Protein AF-T0DIR3-F1 (afdb_monomer)

Mean predicted aligned error: 19.29 Å

Structure (mmCIF, N/CA/C/O backbone):
data_AF-T0DIR3-F1
#
_entry.id   AF-T0DIR3-F1
#
loop_
_atom_site.group_PDB
_atom_site.id
_atom_site.type_symbol
_atom_site.label_atom_id
_atom_site.label_alt_id
_atom_site.label_comp_id
_atom_site.label_asym_id
_atom_site.label_entity_id
_atom_site.label_seq_id
_atom_site.pdbx_PDB_ins_code
_atom_site.Cartn_x
_atom_site.Cartn_y
_atom_site.Cartn_z
_atom_site.occupancy
_atom_site.B_iso_or_equiv
_atom_site.auth_seq_id
_atom_site.auth_comp_id
_atom_site.auth_asym_id
_atom_site.auth_atom_id
_atom_site.pdbx_PDB_model_num
ATOM 1 N N . MET A 1 1 ? 29.956 -44.550 13.370 1.00 38.34 1 MET A N 1
ATOM 2 C CA . MET A 1 1 ? 29.919 -43.526 12.299 1.00 38.34 1 MET A CA 1
ATOM 3 C C . MET A 1 1 ? 28.498 -42.965 12.277 1.00 38.34 1 MET A C 1
ATOM 5 O O . MET A 1 1 ? 27.594 -43.710 11.959 1.00 38.34 1 MET A O 1
ATOM 9 N N . LYS A 1 2 ? 28.187 -41.898 13.025 1.00 42.03 2 LYS A N 1
ATOM 10 C CA . LYS A 1 2 ? 28.282 -40.467 12.668 1.00 42.03 2 LYS A CA 1
ATOM 11 C C . LYS A 1 2 ? 27.507 -40.092 11.387 1.00 42.03 2 LYS A C 1
ATOM 13 O O . LYS A 1 2 ? 28.054 -40.258 10.307 1.00 42.03 2 LYS A O 1
ATOM 18 N N . LYS A 1 3 ? 26.381 -39.384 11.616 1.00 43.25 3 LYS A N 1
ATOM 19 C CA . LYS A 1 3 ? 25.743 -38.352 10.762 1.00 43.25 3 LYS A CA 1
ATOM 20 C C . LYS A 1 3 ? 24.911 -38.957 9.607 1.00 43.25 3 LYS A C 1
ATOM 22 O O . LYS A 1 3 ? 25.379 -39.862 8.949 1.00 43.25 3 LYS A O 1
ATOM 27 N N . ILE A 1 4 ? 23.680 -38.543 9.300 1.00 54.72 4 ILE A N 1
ATOM 28 C CA . ILE A 1 4 ? 23.123 -37.186 9.229 1.00 54.72 4 ILE A CA 1
ATOM 29 C C . ILE A 1 4 ? 21.603 -37.261 9.504 1.00 54.72 4 ILE A C 1
ATOM 31 O O . ILE A 1 4 ? 20.854 -37.836 8.723 1.00 54.72 4 ILE A O 1
ATOM 35 N N . LEU A 1 5 ? 21.163 -36.656 10.610 1.00 52.94 5 LEU A N 1
ATOM 36 C CA . LEU A 1 5 ? 19.792 -36.193 10.843 1.00 52.94 5 LEU A CA 1
ATOM 37 C C . LEU A 1 5 ? 19.774 -34.705 10.484 1.00 52.94 5 LEU A C 1
ATOM 39 O O . LEU A 1 5 ? 20.173 -33.907 11.326 1.00 52.94 5 LEU A O 1
ATOM 43 N N . VAL A 1 6 ? 19.384 -34.313 9.269 1.00 55.75 6 VAL A N 1
ATOM 44 C CA . VAL A 1 6 ? 19.086 -32.907 8.932 1.00 55.75 6 VAL A CA 1
ATOM 45 C C . VAL A 1 6 ? 18.126 -32.869 7.736 1.00 55.75 6 VAL A C 1
ATOM 47 O O . VAL A 1 6 ? 18.341 -33.595 6.773 1.00 55.75 6 VAL A O 1
ATOM 50 N N . ALA A 1 7 ? 17.163 -31.943 7.798 1.00 48.06 7 ALA A N 1
ATOM 51 C CA . ALA A 1 7 ? 16.159 -31.552 6.796 1.00 48.06 7 ALA A CA 1
ATOM 52 C C . ALA A 1 7 ? 14.835 -32.339 6.902 1.00 48.06 7 ALA A C 1
ATOM 54 O O . ALA A 1 7 ? 14.818 -33.551 6.786 1.00 48.06 7 ALA A O 1
ATOM 55 N N . ALA A 1 8 ? 13.670 -31.742 7.140 1.00 47.38 8 ALA A N 1
ATOM 56 C CA . ALA A 1 8 ? 13.260 -30.364 6.928 1.00 47.38 8 ALA A CA 1
ATOM 57 C C . ALA A 1 8 ? 12.248 -29.948 8.007 1.00 47.38 8 ALA A C 1
ATOM 59 O O . ALA A 1 8 ? 11.069 -30.287 7.947 1.00 47.38 8 ALA A O 1
ATOM 60 N N . ALA A 1 9 ? 12.708 -29.158 8.977 1.00 47.56 9 ALA A N 1
ATOM 61 C CA . ALA A 1 9 ? 11.826 -28.277 9.727 1.00 47.56 9 ALA A CA 1
ATOM 62 C C . ALA A 1 9 ? 11.466 -27.112 8.795 1.00 47.56 9 ALA A C 1
ATOM 64 O O . ALA A 1 9 ? 12.118 -26.069 8.793 1.00 47.56 9 ALA A O 1
ATOM 65 N N . LEU A 1 10 ? 10.460 -27.327 7.944 1.00 46.78 10 LEU A N 1
ATOM 66 C CA . LEU A 1 10 ? 9.720 -26.250 7.295 1.00 46.78 10 LEU A CA 1
ATOM 67 C C . LEU A 1 10 ? 8.998 -25.487 8.405 1.00 46.78 10 LEU A C 1
ATOM 69 O O . LEU A 1 10 ? 7.840 -25.745 8.725 1.00 46.78 10 LEU A O 1
ATOM 73 N N . ILE A 1 11 ? 9.725 -24.563 9.029 1.00 47.16 11 ILE A N 1
ATOM 74 C CA . ILE A 1 11 ? 9.141 -23.474 9.793 1.00 47.16 11 ILE A CA 1
ATOM 75 C C . ILE A 1 11 ? 8.366 -22.666 8.761 1.00 47.16 11 ILE A C 1
ATOM 77 O O . ILE A 1 11 ? 8.914 -21.822 8.053 1.00 47.16 11 ILE A O 1
ATOM 81 N N . VAL A 1 12 ? 7.086 -23.005 8.629 1.00 46.34 12 VAL A N 1
ATOM 82 C CA . VAL A 1 12 ? 6.071 -22.149 8.041 1.00 46.34 12 VAL A CA 1
ATOM 83 C C . VAL A 1 12 ? 6.120 -20.874 8.869 1.00 46.34 12 VAL A C 1
ATOM 85 O O . VAL A 1 12 ? 5.557 -20.795 9.958 1.00 46.34 12 VAL A O 1
ATOM 88 N N . THR A 1 13 ? 6.859 -19.883 8.380 1.00 45.12 13 THR A N 1
ATOM 89 C CA . THR A 1 13 ? 6.685 -18.492 8.768 1.00 45.12 13 THR A CA 1
ATOM 90 C C . THR A 1 13 ? 5.304 -18.103 8.269 1.00 45.12 13 THR A C 1
ATOM 92 O O . THR A 1 13 ? 5.136 -17.539 7.190 1.00 45.12 13 THR A O 1
ATOM 95 N N . SER A 1 14 ? 4.282 -18.487 9.036 1.00 41.34 14 SER A N 1
ATOM 96 C CA . SER A 1 14 ? 2.952 -17.929 8.908 1.00 41.34 14 SER A CA 1
ATOM 97 C C . SER A 1 14 ? 3.143 -16.424 8.969 1.00 41.34 14 SER A C 1
ATOM 99 O O . SER A 1 14 ? 3.557 -15.865 9.987 1.00 41.34 14 SER A O 1
ATOM 101 N N . ALA A 1 15 ? 2.943 -15.773 7.824 1.00 40.16 15 ALA A N 1
ATOM 102 C CA . ALA A 1 15 ? 2.814 -14.338 7.767 1.00 40.16 15 ALA A CA 1
ATOM 103 C C . ALA A 1 15 ? 1.740 -14.001 8.796 1.00 40.16 15 ALA A C 1
ATOM 105 O O . ALA A 1 15 ? 0.571 -14.340 8.609 1.00 40.16 15 ALA A O 1
ATOM 106 N N . MET A 1 16 ? 2.160 -13.437 9.926 1.00 40.81 16 MET A N 1
ATOM 107 C CA . MET A 1 16 ? 1.251 -12.892 10.910 1.00 40.81 16 MET A CA 1
ATOM 108 C C . MET A 1 16 ? 0.539 -11.755 10.193 1.00 40.81 16 MET A C 1
ATOM 110 O O . MET A 1 16 ? 1.028 -10.628 10.149 1.00 40.81 16 MET A O 1
ATOM 114 N N . ALA A 1 17 ? -0.586 -12.064 9.550 1.00 47.22 17 ALA A N 1
ATOM 115 C CA . ALA A 1 17 ? -1.579 -11.063 9.266 1.00 47.22 17 ALA A CA 1
ATOM 116 C C . ALA A 1 17 ? -1.943 -10.515 10.638 1.00 47.22 17 ALA A C 1
ATOM 118 O O . ALA A 1 17 ? -2.589 -11.198 11.433 1.00 47.22 17 ALA A O 1
ATOM 119 N N . MET A 1 18 ? -1.383 -9.354 10.966 1.00 52.22 18 MET A N 1
ATOM 120 C CA . MET A 1 18 ? -1.642 -8.693 12.228 1.00 52.22 18 MET A CA 1
ATOM 121 C C . MET A 1 18 ? -3.095 -8.251 12.173 1.00 52.22 18 MET A C 1
ATOM 123 O O . MET A 1 18 ? -3.405 -7.180 11.661 1.00 52.22 18 MET A O 1
ATOM 127 N N . ALA A 1 19 ? -3.989 -9.147 12.588 1.00 58.59 19 ALA A N 1
ATOM 128 C CA . ALA A 1 19 ? -5.393 -8.845 12.724 1.00 58.59 19 ALA A CA 1
ATOM 129 C C . ALA A 1 19 ? -5.496 -7.730 13.765 1.00 58.59 19 ALA A C 1
ATOM 131 O O . ALA A 1 19 ? -5.036 -7.863 14.904 1.00 58.59 19 ALA A O 1
ATOM 132 N N . GLU A 1 20 ? -6.039 -6.597 13.345 1.00 67.38 20 GLU A N 1
ATOM 133 C CA . GLU A 1 20 ? -6.265 -5.470 14.225 1.00 67.38 20 GLU A CA 1
ATOM 134 C C . GLU A 1 20 ? -7.344 -5.892 15.230 1.00 67.38 20 GLU A C 1
ATOM 136 O O . GLU A 1 20 ? -8.434 -6.333 14.860 1.00 67.38 20 GLU A O 1
ATOM 141 N N . THR A 1 21 ? -7.014 -5.824 16.520 1.00 79.38 21 THR A N 1
ATOM 142 C CA . THR A 1 21 ? -7.921 -6.223 17.601 1.00 79.38 21 THR A CA 1
ATOM 143 C C . THR A 1 21 ? -8.585 -4.986 18.183 1.00 79.38 21 THR A C 1
ATOM 145 O O . THR A 1 21 ? -7.915 -4.001 18.497 1.00 79.38 21 THR A O 1
ATOM 148 N N . CYS A 1 22 ? -9.904 -5.041 18.338 1.00 85.50 22 CYS A N 1
ATOM 149 C CA . CYS A 1 22 ? -10.684 -3.992 18.974 1.00 85.50 22 CYS A CA 1
ATOM 150 C C . CYS A 1 22 ? -11.328 -4.513 20.261 1.00 85.50 22 CYS A C 1
ATOM 152 O O . CYS A 1 22 ? -11.916 -5.594 20.280 1.00 85.50 22 CYS A O 1
ATOM 154 N N . HIS A 1 23 ? -11.222 -3.715 21.319 1.00 89.25 23 HIS A N 1
ATOM 155 C CA . HIS A 1 23 ? -11.815 -3.932 22.634 1.00 89.25 23 HIS A CA 1
ATOM 156 C C . HIS A 1 23 ? -12.930 -2.917 22.887 1.00 89.25 23 HIS A C 1
ATOM 158 O O . HIS A 1 23 ? -12.770 -1.721 22.605 1.00 89.25 23 HIS A O 1
ATOM 164 N N . VAL A 1 24 ? -14.040 -3.418 23.420 1.00 92.44 24 VAL A N 1
ATOM 165 C CA . VAL A 1 24 ? -15.238 -2.665 23.789 1.00 92.44 24 VAL A CA 1
ATOM 166 C C . VAL A 1 24 ? -15.618 -3.047 25.211 1.00 92.44 24 VAL A C 1
ATOM 168 O O . VAL A 1 24 ? -15.816 -4.223 25.503 1.00 92.44 24 VAL A O 1
ATOM 171 N N . ASP A 1 25 ? -15.756 -2.055 26.079 1.00 94.44 25 ASP A N 1
ATOM 172 C CA . ASP A 1 25 ? -16.199 -2.235 27.455 1.00 94.44 25 ASP A CA 1
ATOM 173 C C . ASP A 1 25 ? -17.685 -1.885 27.559 1.00 94.44 25 ASP A C 1
ATOM 175 O O . ASP A 1 25 ? -18.130 -0.844 27.063 1.00 94.44 25 ASP A O 1
ATOM 179 N N . MET A 1 26 ? -18.450 -2.733 28.241 1.00 95.69 26 MET A N 1
ATOM 180 C CA . MET A 1 26 ? -19.807 -2.416 28.670 1.00 95.69 26 MET A CA 1
ATOM 181 C C . MET A 1 26 ? -19.728 -1.645 29.985 1.00 95.69 26 MET A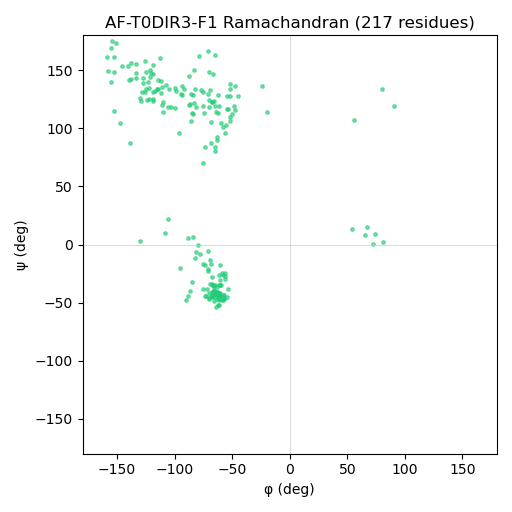 C 1
ATOM 183 O O . MET A 1 26 ? -19.332 -2.195 31.007 1.00 95.69 26 MET A O 1
ATOM 187 N N . VAL A 1 27 ? -20.090 -0.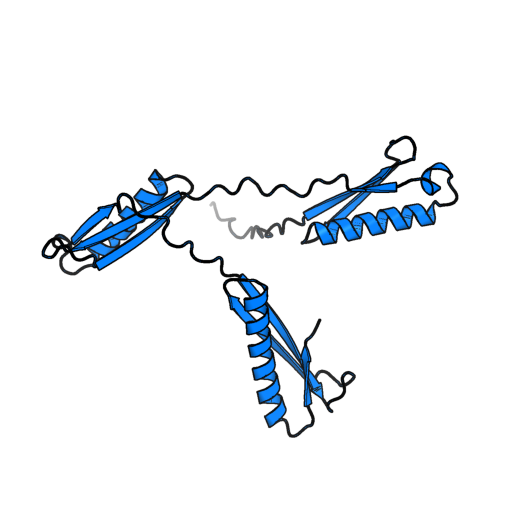368 29.971 1.00 95.00 27 VAL A N 1
ATOM 188 C CA . VAL A 1 27 ? -19.889 0.555 31.090 1.00 95.00 27 VAL A CA 1
ATOM 189 C C . VAL A 1 27 ? -21.229 0.902 31.723 1.00 95.00 27 VAL A C 1
ATOM 191 O O . VAL A 1 27 ? -22.134 1.398 31.060 1.00 95.00 27 VAL A O 1
ATOM 194 N N . ALA A 1 28 ? -21.368 0.648 33.020 1.00 93.25 28 ALA A N 1
ATOM 195 C CA . ALA A 1 28 ? -22.537 1.040 33.796 1.00 93.25 28 ALA A CA 1
ATOM 196 C C . ALA A 1 28 ? -22.662 2.571 33.888 1.00 93.25 28 ALA A C 1
ATOM 198 O O . ALA A 1 28 ? -21.690 3.311 33.746 1.00 93.25 28 ALA A O 1
ATOM 199 N N . ARG A 1 29 ? -23.848 3.071 34.256 1.00 89.75 29 ARG A N 1
ATOM 200 C CA . ARG A 1 29 ? -24.103 4.516 34.433 1.00 89.75 29 ARG A CA 1
ATOM 201 C C . ARG A 1 29 ? -23.160 5.212 35.431 1.00 89.75 29 ARG A C 1
ATOM 203 O O . ARG A 1 29 ? -22.959 6.416 35.341 1.00 89.75 29 ARG A O 1
ATOM 210 N N . ASN A 1 30 ? -22.589 4.471 36.382 1.00 90.19 30 ASN A N 1
ATOM 211 C CA . ASN A 1 30 ? -21.604 4.978 37.345 1.00 90.19 30 ASN A CA 1
ATOM 212 C C . ASN A 1 30 ? -20.158 4.994 36.801 1.00 90.19 30 ASN A C 1
ATOM 214 O O . ASN A 1 30 ? -19.229 5.237 37.567 1.00 90.19 30 ASN A O 1
ATOM 218 N N . GLY A 1 31 ? -19.957 4.688 35.517 1.00 86.81 31 GLY A N 1
ATOM 219 C CA . GLY A 1 31 ? -18.648 4.651 34.869 1.00 86.81 31 GLY A CA 1
ATOM 220 C C . GLY A 1 31 ? -17.846 3.369 35.111 1.00 86.81 31 GLY A C 1
ATOM 221 O O . GLY A 1 31 ? -16.719 3.272 34.633 1.00 86.81 31 GLY A O 1
ATOM 222 N N . ARG A 1 32 ? -18.382 2.374 35.834 1.00 90.62 32 ARG A N 1
ATOM 223 C CA . ARG A 1 32 ? -17.683 1.098 36.060 1.00 90.62 32 ARG A CA 1
ATOM 224 C C . ARG A 1 32 ? -17.866 0.152 34.874 1.00 90.62 32 ARG A C 1
ATOM 226 O O . ARG A 1 32 ? -18.984 -0.035 34.403 1.00 90.62 32 ARG A O 1
ATOM 233 N N . SER A 1 33 ? -16.772 -0.468 34.433 1.00 91.88 33 SER A N 1
ATOM 234 C CA . SER A 1 33 ? -16.796 -1.534 33.424 1.00 91.88 33 SER A CA 1
ATOM 235 C C . SER A 1 33 ? -17.429 -2.794 34.029 1.00 91.88 33 SER A C 1
ATOM 237 O O . SER A 1 33 ? -17.016 -3.240 35.099 1.00 91.88 33 SER A O 1
ATOM 239 N N . ILE A 1 34 ? -18.473 -3.304 33.379 1.00 92.81 34 ILE A N 1
ATOM 240 C CA . ILE A 1 34 ? -19.225 -4.508 33.751 1.00 92.81 34 ILE A CA 1
ATOM 241 C C . ILE A 1 34 ? -18.598 -5.729 33.076 1.00 92.81 34 ILE A C 1
ATOM 243 O O . ILE A 1 34 ? -18.384 -6.749 33.723 1.00 92.81 34 ILE A O 1
ATOM 247 N N . ASP A 1 35 ? -18.330 -5.620 31.773 1.00 91.69 35 ASP A N 1
ATOM 248 C CA . ASP A 1 35 ? -17.845 -6.717 30.938 1.00 91.69 35 ASP A CA 1
ATOM 249 C C . ASP A 1 35 ? -17.020 -6.175 29.762 1.00 91.69 35 ASP A C 1
ATOM 251 O O . ASP A 1 35 ? -17.125 -4.994 29.406 1.00 91.69 35 ASP A O 1
ATOM 255 N N . LYS A 1 36 ? -16.202 -7.036 29.153 1.00 91.75 36 LYS A N 1
ATOM 256 C CA . LYS A 1 36 ? -15.308 -6.678 28.047 1.00 91.75 36 LYS A CA 1
ATOM 257 C C . LYS A 1 36 ? -15.482 -7.614 26.865 1.00 91.75 36 LYS A C 1
ATOM 259 O O . LYS A 1 36 ? -15.386 -8.830 26.982 1.00 91.75 36 LYS A O 1
ATOM 264 N N . PHE A 1 37 ? -15.632 -7.014 25.695 1.00 89.00 37 PHE A N 1
ATOM 265 C CA . PHE A 1 37 ? -15.792 -7.694 24.420 1.00 89.00 37 PHE A CA 1
ATOM 266 C C . PHE A 1 37 ? -14.592 -7.402 23.539 1.00 89.00 37 PHE A C 1
ATOM 268 O O . PHE A 1 37 ? -14.077 -6.282 23.515 1.00 89.00 37 PHE A O 1
ATOM 275 N N . SER A 1 38 ? -14.141 -8.409 22.799 1.00 86.56 38 SER A N 1
ATOM 276 C CA . SER A 1 38 ? -13.038 -8.244 21.863 1.00 86.56 38 SER A CA 1
ATOM 277 C C . SER A 1 38 ? -13.296 -9.004 20.579 1.00 86.56 38 SER A C 1
ATOM 279 O O . SER A 1 38 ? -13.831 -10.111 20.599 1.00 86.56 38 SER A O 1
ATOM 281 N N . SER A 1 39 ? -12.905 -8.398 19.467 1.00 77.62 39 SER A N 1
ATOM 282 C CA . SER A 1 39 ? -12.945 -9.026 18.154 1.00 77.62 39 SER A CA 1
ATOM 283 C C . SER A 1 39 ? -11.701 -8.638 17.374 1.00 77.62 39 SER A C 1
ATOM 285 O O . SER A 1 39 ? -11.120 -7.576 17.608 1.00 77.62 39 SER A O 1
ATOM 287 N N . TYR A 1 40 ? -11.311 -9.494 16.440 1.00 78.44 40 TYR A N 1
ATOM 288 C CA . TYR A 1 40 ? -10.184 -9.280 15.543 1.00 78.44 40 TYR A CA 1
ATOM 289 C C . TYR A 1 40 ? -10.670 -9.317 14.094 1.00 78.44 40 TYR A C 1
ATOM 291 O O . TYR A 1 40 ? -11.588 -10.069 13.767 1.00 78.44 40 TYR A O 1
ATOM 299 N N . ASP A 1 41 ? -10.074 -8.492 13.240 1.00 73.62 41 ASP A N 1
ATOM 300 C CA . ASP A 1 41 ? -10.325 -8.464 11.796 1.00 73.62 41 ASP A CA 1
ATOM 301 C C . ASP A 1 41 ? -9.090 -7.871 11.086 1.00 73.62 41 ASP A C 1
ATOM 303 O O . ASP A 1 41 ? -8.197 -7.319 11.725 1.00 73.62 41 ASP A O 1
ATOM 307 N N . TYR A 1 42 ? -9.016 -7.948 9.760 1.00 70.25 42 TYR A N 1
ATOM 308 C CA . TYR A 1 42 ? -7.972 -7.296 8.961 1.00 70.25 42 TYR A CA 1
ATOM 309 C C . TYR A 1 42 ? -8.096 -5.763 8.940 1.00 70.25 42 TYR A C 1
ATOM 311 O O . TYR A 1 42 ? -7.181 -5.077 8.490 1.00 70.25 42 TYR A O 1
ATOM 319 N N . ASN A 1 43 ? -9.234 -5.230 9.390 1.00 73.31 43 ASN A N 1
ATOM 320 C CA . ASN A 1 43 ? -9.515 -3.804 9.509 1.00 73.31 43 ASN A CA 1
ATOM 321 C C . ASN A 1 43 ? -10.040 -3.502 10.919 1.00 73.31 43 ASN A C 1
ATOM 323 O O . ASN A 1 43 ? -11.073 -4.032 11.326 1.00 73.31 43 ASN A O 1
ATOM 327 N N . PHE A 1 44 ? -9.385 -2.589 11.629 1.00 75.94 44 PHE A N 1
ATOM 328 C CA . PHE A 1 44 ? -9.738 -2.136 12.972 1.00 75.94 44 PHE A CA 1
ATOM 329 C C . PHE A 1 44 ? -11.190 -1.666 13.054 1.00 75.94 44 PHE A C 1
ATOM 331 O O . PHE A 1 44 ? -11.881 -1.953 14.028 1.00 75.94 44 PHE A O 1
ATOM 338 N N . GLU A 1 45 ? -11.697 -0.993 12.018 1.00 81.19 45 GLU A N 1
ATOM 339 C CA . GLU A 1 45 ? -13.092 -0.550 11.986 1.00 81.19 45 GLU A CA 1
ATOM 340 C C . GLU A 1 45 ? -14.068 -1.737 11.936 1.00 81.19 45 GLU A C 1
ATOM 342 O O . GLU A 1 45 ? -15.098 -1.733 12.617 1.00 81.19 45 GLU A O 1
ATOM 347 N N . ALA A 1 46 ? -13.731 -2.781 11.173 1.00 75.75 46 ALA A N 1
ATOM 348 C CA . ALA A 1 46 ? -14.528 -4.001 11.087 1.00 75.75 46 ALA A CA 1
ATOM 349 C C . ALA A 1 46 ? -14.484 -4.785 12.410 1.00 75.75 46 ALA A C 1
ATOM 351 O O . ALA A 1 46 ? -15.541 -5.150 12.940 1.00 75.75 46 ALA A O 1
ATOM 352 N N . ALA A 1 47 ? -13.294 -4.910 13.007 1.00 78.06 47 ALA A N 1
ATOM 353 C CA . ALA A 1 47 ? -13.095 -5.496 14.329 1.00 78.06 47 ALA A CA 1
ATOM 354 C C . ALA A 1 47 ? -13.925 -4.767 15.400 1.00 78.06 47 ALA A C 1
ATOM 356 O O . ALA A 1 47 ? -14.644 -5.404 16.173 1.00 78.06 47 ALA A O 1
ATOM 357 N N . CYS A 1 48 ? -13.922 -3.429 1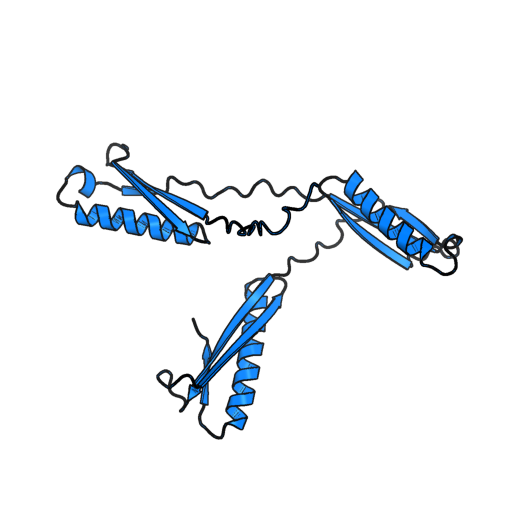5.411 1.00 87.81 48 CYS A N 1
ATOM 358 C CA . CYS A 1 48 ? -14.727 -2.650 16.351 1.00 87.81 48 CYS A CA 1
ATOM 359 C C . CYS A 1 48 ? -16.223 -2.810 16.128 1.00 87.81 48 CYS A C 1
ATOM 361 O O . CYS A 1 48 ? -16.970 -3.002 17.085 1.00 87.81 48 CYS A O 1
ATOM 363 N N . ARG A 1 49 ? -16.681 -2.805 14.874 1.00 88.75 49 ARG A N 1
ATOM 364 C CA . ARG A 1 49 ? -18.096 -3.031 14.561 1.00 88.75 49 ARG A CA 1
ATOM 365 C C . ARG A 1 49 ? -18.562 -4.410 15.028 1.00 88.75 49 ARG A C 1
ATOM 367 O O . ARG A 1 49 ? -19.710 -4.574 15.437 1.00 88.75 49 ARG A O 1
ATOM 374 N N . GLN A 1 50 ? -17.702 -5.422 14.960 1.00 82.38 50 GLN A N 1
ATOM 375 C CA . GLN A 1 50 ? -18.010 -6.761 15.454 1.00 82.38 50 GLN A CA 1
ATOM 376 C C . GLN A 1 50 ? -18.017 -6.831 16.988 1.00 82.38 50 GLN A C 1
ATOM 378 O O . GLN A 1 50 ? -18.971 -7.371 17.548 1.00 82.38 50 GLN A O 1
ATOM 383 N N . ALA A 1 51 ? -17.032 -6.229 17.659 1.00 88.50 51 ALA A N 1
ATOM 384 C CA . ALA A 1 51 ? -16.973 -6.164 19.121 1.00 88.50 51 ALA A CA 1
ATOM 385 C C . ALA A 1 51 ? -18.158 -5.377 19.721 1.00 88.50 51 ALA A C 1
ATOM 387 O O . ALA A 1 51 ? -18.780 -5.836 20.678 1.00 88.50 51 ALA A O 1
ATOM 388 N N . ILE A 1 52 ? -18.556 -4.252 19.110 1.00 93.94 52 ILE A N 1
ATOM 389 C CA . ILE A 1 52 ? -19.752 -3.491 19.516 1.00 93.94 52 ILE A CA 1
ATOM 390 C C . ILE A 1 52 ? -21.002 -4.362 19.372 1.00 93.94 52 ILE A C 1
ATOM 392 O O . ILE A 1 52 ? -21.773 -4.474 20.317 1.00 93.94 52 ILE A O 1
ATOM 396 N N . ARG A 1 53 ? -21.175 -5.056 18.237 1.00 90.50 53 ARG A N 1
ATOM 397 C CA . ARG A 1 53 ? -22.318 -5.965 18.026 1.00 90.50 53 ARG A CA 1
ATOM 398 C C . ARG A 1 53 ? -22.378 -7.110 19.038 1.00 90.50 53 ARG A C 1
ATOM 400 O O . ARG A 1 53 ? -23.461 -7.616 19.310 1.00 90.50 53 ARG A O 1
ATOM 407 N N . GLN A 1 54 ? -21.244 -7.583 19.549 1.00 87.81 54 GLN A N 1
ATOM 408 C CA . GLN A 1 54 ? -21.229 -8.559 20.644 1.00 87.81 54 GLN A CA 1
ATOM 409 C C . GLN A 1 54 ? -21.691 -7.919 21.957 1.00 87.81 54 GLN A C 1
ATOM 411 O O . GLN A 1 54 ? -22.579 -8.466 22.604 1.00 87.81 54 GLN A O 1
ATOM 416 N N . CYS A 1 55 ? -21.170 -6.734 22.287 1.00 94.62 55 CYS A N 1
ATOM 417 C CA . CYS A 1 55 ? -21.569 -5.985 23.478 1.00 94.62 55 CYS A CA 1
ATOM 418 C C . CYS A 1 55 ? -23.075 -5.670 23.494 1.00 94.62 55 CYS A C 1
ATOM 420 O O . CYS A 1 55 ? -23.745 -5.952 24.484 1.00 94.62 55 CYS A O 1
ATOM 422 N N . THR A 1 56 ? -23.634 -5.169 22.386 1.00 91.62 56 THR A N 1
ATOM 423 C CA . THR A 1 56 ? -25.069 -4.846 22.291 1.00 91.62 56 THR A CA 1
ATOM 424 C C . THR A 1 56 ? -25.940 -6.095 22.419 1.00 91.62 56 THR A C 1
ATOM 426 O O . THR A 1 56 ? -26.928 -6.080 23.141 1.00 91.62 56 THR A O 1
ATOM 429 N N . ARG A 1 57 ? -25.540 -7.220 21.806 1.00 92.56 57 ARG A N 1
ATOM 430 C CA . ARG A 1 57 ? -26.268 -8.492 21.956 1.00 92.56 57 ARG A CA 1
ATOM 431 C C . ARG A 1 57 ? -26.297 -8.983 23.402 1.00 92.56 57 ARG A C 1
ATOM 433 O O . ARG A 1 57 ? -27.336 -9.454 23.856 1.00 92.56 57 ARG A O 1
ATOM 440 N N . GLU A 1 58 ? -25.186 -8.877 24.129 1.00 90.44 58 GLU A N 1
ATOM 441 C CA . GLU A 1 58 ? -25.165 -9.234 25.553 1.00 90.44 58 GLU A CA 1
ATOM 442 C C . GLU A 1 58 ? -25.964 -8.252 26.413 1.00 90.44 58 GLU A C 1
ATOM 444 O O . GLU A 1 58 ? -26.597 -8.675 27.381 1.00 90.44 58 GLU A O 1
ATOM 449 N N . GLN A 1 59 ? -25.983 -6.970 26.045 1.00 92.19 59 GLN A N 1
ATOM 450 C CA . GLN A 1 59 ? -26.823 -5.972 26.698 1.00 92.19 59 GLN A CA 1
ATOM 451 C C . GLN A 1 59 ? -28.311 -6.315 26.546 1.00 92.19 59 GLN A C 1
ATOM 453 O O . GLN A 1 59 ? -29.031 -6.347 27.543 1.00 92.19 59 GLN A O 1
ATOM 458 N N . ASP A 1 60 ? -28.752 -6.643 25.330 1.00 91.38 60 ASP A N 1
ATOM 459 C CA . ASP A 1 60 ? -30.138 -7.024 25.041 1.00 91.38 60 ASP A CA 1
ATOM 460 C C . ASP A 1 60 ? -30.525 -8.313 25.779 1.00 91.38 60 ASP A C 1
ATOM 462 O O . ASP A 1 60 ? -31.577 -8.385 26.424 1.00 91.38 60 ASP A O 1
ATOM 466 N N . ARG A 1 61 ? -29.635 -9.317 25.759 1.00 93.94 61 ARG A N 1
ATOM 467 C CA . ARG A 1 61 ? -29.829 -10.601 26.451 1.00 93.94 61 ARG A CA 1
ATOM 468 C C . ARG A 1 61 ? -29.987 -10.432 27.963 1.00 93.94 61 ARG A C 1
ATOM 470 O O . ARG A 1 61 ? -30.732 -11.187 28.582 1.00 93.94 61 ARG A O 1
ATOM 477 N N . ARG A 1 62 ? -29.286 -9.465 28.561 1.00 93.06 62 ARG A N 1
ATOM 478 C CA . ARG A 1 62 ? -29.301 -9.183 30.008 1.00 93.06 62 ARG A CA 1
ATOM 479 C C . ARG A 1 62 ? -30.100 -7.928 30.359 1.00 93.06 62 ARG A C 1
ATOM 481 O O . ARG A 1 62 ? -29.913 -7.358 31.430 1.00 93.06 62 ARG A O 1
ATOM 488 N N . SER A 1 63 ? -31.019 -7.514 29.492 1.00 89.69 63 SER A N 1
ATOM 489 C CA . SER A 1 63 ? -31.840 -6.311 29.681 1.00 89.69 63 SER A CA 1
ATOM 490 C C . SER A 1 63 ? -32.727 -6.344 30.936 1.00 89.69 63 SER A C 1
ATOM 492 O O . SER A 1 63 ? -33.161 -5.295 31.407 1.00 89.69 63 SER A O 1
ATOM 494 N N . TYR A 1 64 ? -32.960 -7.523 31.524 1.00 91.31 64 TYR A N 1
ATOM 495 C CA . TYR A 1 64 ? -33.657 -7.673 32.804 1.00 91.31 64 TYR A CA 1
ATOM 496 C C . TYR A 1 64 ? -32.836 -7.182 34.013 1.00 91.31 64 TYR A C 1
ATOM 498 O O . TYR A 1 64 ? -33.410 -6.841 35.048 1.00 91.31 64 TYR A O 1
ATOM 506 N N . ASP A 1 65 ? -31.505 -7.118 33.905 1.00 91.44 65 ASP A N 1
ATOM 507 C CA . ASP A 1 65 ? -30.638 -6.552 34.936 1.00 91.44 65 ASP A CA 1
ATOM 508 C C . ASP A 1 65 ? -30.621 -5.021 34.810 1.00 91.44 65 ASP A C 1
ATOM 510 O O . ASP A 1 65 ? -30.176 -4.460 33.807 1.00 91.44 65 ASP A O 1
ATOM 514 N N . ARG A 1 66 ? -31.072 -4.319 35.858 1.00 88.62 66 ARG A N 1
ATOM 515 C CA . ARG A 1 66 ? -31.122 -2.845 35.897 1.00 88.62 66 ARG A CA 1
ATOM 516 C C . ARG A 1 66 ? -29.770 -2.179 35.636 1.00 88.62 66 ARG A C 1
ATOM 518 O O . ARG A 1 66 ? -29.754 -1.043 35.155 1.00 88.62 66 ARG A O 1
ATOM 525 N N . VAL A 1 67 ? -28.662 -2.829 35.991 1.00 88.06 67 VAL A N 1
ATOM 526 C CA . VAL A 1 67 ? -27.310 -2.297 35.782 1.00 88.06 67 VAL A CA 1
ATOM 527 C C . VAL A 1 67 ? -26.941 -2.369 34.301 1.00 88.06 67 VAL A C 1
ATOM 529 O O . VAL A 1 67 ? -26.456 -1.382 33.749 1.00 88.06 67 VAL A O 1
ATOM 532 N N . VAL A 1 68 ? -27.241 -3.495 33.647 1.00 89.19 68 VAL A N 1
ATOM 533 C CA . VAL A 1 68 ? -26.937 -3.737 32.227 1.00 89.19 68 VAL A CA 1
ATOM 534 C C . VAL A 1 68 ? -27.891 -2.981 31.301 1.00 89.19 68 VAL A C 1
ATOM 536 O O . VAL A 1 68 ? -27.457 -2.387 30.316 1.00 89.19 68 VAL A O 1
ATOM 539 N N . ALA A 1 69 ? -29.174 -2.892 31.658 1.00 86.69 69 ALA A N 1
ATOM 540 C CA . ALA A 1 69 ? -30.181 -2.145 30.901 1.00 86.69 69 ALA A CA 1
ATOM 541 C C . ALA A 1 69 ? -29.807 -0.666 30.696 1.00 86.69 69 ALA A C 1
ATOM 543 O O . ALA A 1 69 ? -30.231 -0.035 29.733 1.00 86.69 69 ALA A O 1
ATOM 544 N N . ARG A 1 70 ? -29.009 -0.105 31.613 1.00 88.94 70 ARG A N 1
ATOM 545 C CA . ARG A 1 70 ? -28.532 1.286 31.579 1.00 88.94 70 ARG A CA 1
ATOM 546 C C . ARG A 1 70 ? -27.047 1.405 31.238 1.00 88.94 70 ARG A C 1
ATOM 548 O O . ARG A 1 70 ? -26.476 2.480 31.427 1.00 88.94 70 ARG A O 1
ATOM 555 N N . ALA A 1 71 ? -26.417 0.316 30.813 1.00 93.81 71 ALA A N 1
ATOM 556 C CA . ALA A 1 71 ? -25.023 0.322 30.414 1.00 93.81 71 ALA A CA 1
ATOM 557 C C . ALA A 1 71 ? -24.847 0.896 29.000 1.00 93.81 71 ALA A C 1
ATOM 559 O O . ALA A 1 71 ? -25.792 0.987 28.216 1.00 93.81 71 ALA A O 1
ATOM 560 N N . THR A 1 72 ? -23.623 1.285 28.666 1.00 94.50 72 THR A N 1
ATOM 561 C CA . THR A 1 72 ? -23.235 1.737 27.330 1.00 94.50 72 THR A CA 1
ATOM 562 C C . THR A 1 72 ? -22.017 0.962 26.847 1.00 94.50 72 THR A C 1
ATOM 564 O O . THR A 1 72 ? -21.084 0.703 27.601 1.00 94.50 72 THR A O 1
ATOM 567 N N . CYS A 1 73 ? -22.013 0.577 25.575 1.00 94.44 73 CYS A N 1
ATOM 568 C CA . CYS A 1 73 ? -20.862 -0.062 24.946 1.00 94.44 73 CYS A CA 1
ATOM 569 C C . CYS A 1 73 ? -19.888 1.014 24.457 1.00 94.44 73 CYS A C 1
ATOM 571 O O . CYS A 1 73 ? -20.202 1.769 23.537 1.00 94.44 73 CYS A O 1
ATOM 573 N N . THR A 1 74 ? -18.707 1.086 25.065 1.00 92.88 74 THR A N 1
ATOM 574 C CA . THR A 1 74 ? -17.679 2.089 24.753 1.00 92.88 74 THR A CA 1
ATOM 575 C C . THR A 1 74 ? -16.423 1.421 24.211 1.00 92.88 74 THR A C 1
ATOM 577 O O . THR A 1 74 ? -15.942 0.433 24.759 1.00 92.88 74 THR A O 1
ATOM 580 N N . VAL A 1 75 ? -15.885 1.936 23.106 1.00 90.50 75 VAL A N 1
ATOM 581 C CA . VAL A 1 75 ? -14.651 1.405 22.515 1.00 90.50 75 VAL A CA 1
ATOM 582 C C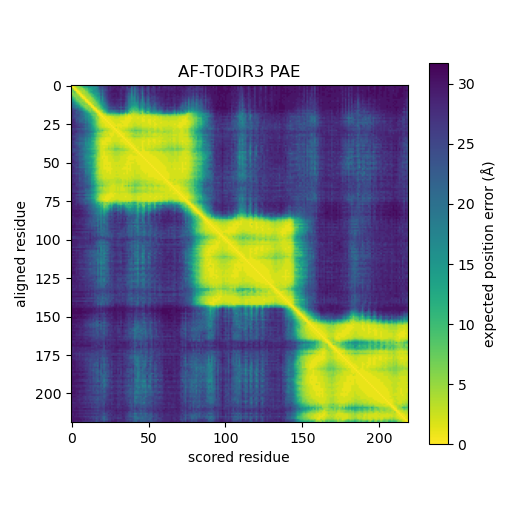 . VAL A 1 75 ? -13.467 1.850 23.375 1.00 90.50 75 VAL A C 1
ATOM 584 O O . VAL A 1 75 ? -13.163 3.039 23.444 1.00 90.50 75 VAL A O 1
ATOM 587 N N . THR A 1 76 ? -12.799 0.902 24.032 1.00 85.62 76 THR A N 1
ATOM 588 C CA . THR A 1 76 ? -11.624 1.154 24.889 1.00 85.62 76 THR A CA 1
ATOM 589 C C . THR A 1 76 ? -10.306 0.951 24.158 1.00 85.62 76 THR A C 1
ATOM 591 O O . THR A 1 76 ? -9.271 1.496 24.549 1.00 85.62 76 THR A O 1
ATOM 594 N N . SER A 1 77 ? -10.332 0.209 23.054 1.00 71.62 77 SER A N 1
ATOM 595 C CA . SER A 1 77 ? -9.179 0.098 22.166 1.00 71.62 77 SER A CA 1
ATOM 596 C C . SER A 1 77 ? -8.889 1.424 21.467 1.00 71.62 77 SER A C 1
ATOM 598 O O . SER A 1 77 ? -9.715 2.000 20.760 1.00 71.62 77 SER A O 1
ATOM 600 N N . ARG A 1 78 ? -7.665 1.918 21.651 1.00 61.78 78 ARG A N 1
ATOM 601 C CA . ARG A 1 78 ? -7.133 2.983 20.806 1.00 61.78 78 ARG A CA 1
ATOM 602 C C . ARG A 1 78 ? -6.772 2.345 19.475 1.00 61.78 78 ARG A C 1
ATOM 604 O O . ARG A 1 78 ? -6.096 1.315 19.472 1.00 61.78 78 ARG A O 1
ATOM 611 N N . ARG A 1 79 ? -7.202 2.958 18.365 1.00 51.25 79 ARG A N 1
ATOM 612 C CA . ARG A 1 79 ? -6.691 2.608 17.032 1.00 51.25 79 ARG A CA 1
ATOM 613 C C . ARG A 1 79 ? -5.171 2.490 17.157 1.00 51.25 79 ARG A C 1
ATOM 615 O O . ARG A 1 79 ? -4.588 3.428 17.715 1.00 51.25 79 ARG A O 1
ATOM 622 N N . PRO A 1 80 ? -4.541 1.387 16.712 1.00 48.56 80 PRO A N 1
ATOM 623 C CA . PRO A 1 80 ? -3.093 1.295 16.703 1.00 48.56 80 PRO A CA 1
ATOM 624 C C . PRO A 1 80 ? -2.585 2.556 16.017 1.00 48.56 80 PRO A C 1
ATOM 626 O O . PRO A 1 80 ? -2.885 2.789 14.845 1.00 48.56 80 PRO A O 1
ATOM 629 N N . VAL A 1 81 ? -1.925 3.440 16.769 1.00 44.59 81 VAL A N 1
ATOM 630 C CA . VAL A 1 81 ? -1.241 4.568 16.148 1.00 44.59 81 VAL A CA 1
ATOM 631 C C . VAL A 1 81 ? -0.173 3.882 15.313 1.00 44.59 81 VAL A C 1
ATOM 633 O O . VAL A 1 81 ? 0.661 3.188 15.905 1.00 44.59 81 VAL A O 1
ATOM 636 N N . PRO A 1 82 ? -0.228 3.963 13.968 1.00 46.59 82 PRO A N 1
ATOM 637 C CA . PRO A 1 82 ? 0.813 3.358 13.164 1.00 46.59 82 PRO A CA 1
ATOM 638 C C . PRO A 1 82 ? 2.137 3.895 13.710 1.00 46.59 82 PRO A C 1
ATOM 640 O O . PRO A 1 82 ? 2.208 5.097 14.002 1.00 46.59 82 PRO A O 1
ATOM 643 N N . PRO A 1 83 ? 3.149 3.032 13.927 1.00 43.06 83 PRO A N 1
ATOM 644 C CA . PRO A 1 83 ? 4.436 3.489 14.427 1.00 43.06 83 PRO A CA 1
ATOM 645 C C . PRO A 1 83 ? 4.849 4.704 13.595 1.00 43.06 83 PRO A C 1
ATOM 647 O O . PRO A 1 83 ? 4.608 4.684 12.380 1.00 43.06 83 PRO A O 1
ATOM 650 N N . PRO A 1 84 ? 5.372 5.778 14.225 1.00 39.94 84 PRO A N 1
ATOM 651 C CA . PRO A 1 84 ? 5.688 7.012 13.523 1.00 39.94 84 PRO A CA 1
ATOM 652 C C . PRO A 1 84 ? 6.457 6.625 12.272 1.00 39.94 84 PRO A C 1
ATOM 654 O O . PRO A 1 84 ? 7.491 5.967 12.378 1.00 39.94 84 PRO A O 1
ATOM 657 N N . TYR A 1 85 ? 5.870 6.908 11.104 1.00 45.16 85 TYR A N 1
ATOM 658 C CA . TYR A 1 85 ? 6.398 6.452 9.826 1.00 45.16 85 TYR A CA 1
ATOM 659 C C . TYR A 1 85 ? 7.835 6.947 9.766 1.00 45.16 85 TYR A C 1
ATOM 661 O O . TYR A 1 85 ? 8.045 8.150 9.588 1.00 45.16 85 TYR A O 1
ATOM 669 N N . GLN A 1 86 ? 8.806 6.057 10.001 1.00 49.59 86 GLN A N 1
ATOM 670 C CA . GLN A 1 86 ? 10.212 6.420 9.953 1.00 49.59 86 GLN A CA 1
ATOM 671 C C . GLN A 1 86 ? 10.426 6.915 8.534 1.00 49.59 86 GLN A C 1
ATOM 673 O O . GLN A 1 86 ? 10.362 6.143 7.571 1.00 49.59 86 GLN A O 1
ATOM 678 N N . ARG A 1 87 ? 10.525 8.239 8.386 1.00 57.22 87 ARG A N 1
ATOM 679 C CA . ARG A 1 87 ? 10.728 8.848 7.084 1.00 57.22 87 ARG A CA 1
ATOM 680 C C . ARG A 1 87 ? 12.066 8.313 6.621 1.00 57.22 87 ARG A C 1
ATOM 682 O O . ARG A 1 87 ? 13.086 8.568 7.242 1.00 57.22 87 ARG A O 1
ATOM 689 N N . LYS A 1 88 ? 12.029 7.502 5.568 1.00 75.62 88 LYS A N 1
ATOM 690 C CA . LYS A 1 88 ? 13.256 7.087 4.916 1.00 75.62 88 LYS A CA 1
ATOM 691 C C . LYS A 1 88 ? 13.871 8.333 4.301 1.00 75.62 88 LYS A C 1
ATOM 693 O O . LYS A 1 88 ? 13.209 9.020 3.517 1.00 75.62 88 LYS A O 1
ATOM 698 N N . GLU A 1 89 ? 15.104 8.604 4.681 1.00 78.81 89 GLU A N 1
ATOM 699 C CA . GLU A 1 89 ? 15.927 9.618 4.056 1.00 78.81 89 GLU A CA 1
ATOM 700 C C . GLU A 1 89 ? 16.246 9.191 2.629 1.00 78.81 89 GLU A C 1
ATOM 702 O O . GLU A 1 89 ? 16.344 7.997 2.314 1.00 78.81 89 GLU A O 1
ATOM 707 N N . VAL A 1 90 ? 16.349 10.177 1.746 1.00 83.94 90 VAL A N 1
ATOM 708 C CA . VAL A 1 90 ? 16.536 9.965 0.313 1.00 83.94 90 VAL A CA 1
ATOM 709 C C . VAL A 1 90 ? 17.764 10.733 -0.133 1.00 83.94 90 VAL A C 1
ATOM 711 O O . VAL A 1 90 ? 17.884 11.919 0.149 1.00 83.94 90 VAL A O 1
ATOM 714 N N . CYS A 1 91 ? 18.650 10.068 -0.864 1.00 84.56 91 CYS A N 1
ATOM 715 C CA . CYS A 1 91 ? 19.847 10.684 -1.421 1.00 84.56 91 CYS A CA 1
ATOM 716 C C . CYS A 1 91 ? 20.006 10.282 -2.887 1.00 84.56 91 CYS A C 1
ATOM 718 O O . CYS A 1 91 ? 19.590 9.185 -3.278 1.00 84.56 91 CYS A O 1
ATOM 720 N N . SER A 1 92 ? 20.574 11.184 -3.691 1.00 89.62 92 SER A N 1
ATOM 721 C CA . SER A 1 92 ? 20.763 10.974 -5.127 1.00 89.62 92 SER A CA 1
ATOM 722 C C . SER A 1 92 ? 22.168 11.357 -5.586 1.00 89.62 92 SER A C 1
ATOM 724 O O . SER A 1 92 ? 22.727 12.352 -5.119 1.00 89.62 92 SER A O 1
ATOM 726 N N . PHE A 1 93 ? 22.699 10.582 -6.530 1.00 91.62 93 PHE A N 1
ATOM 727 C CA . PHE A 1 93 ? 23.975 10.809 -7.205 1.00 91.62 93 PHE A CA 1
ATOM 728 C C . PHE A 1 93 ? 23.766 10.848 -8.716 1.00 91.62 93 PHE A C 1
ATOM 730 O O . PHE A 1 93 ? 23.086 9.991 -9.276 1.00 91.62 93 PHE A O 1
ATOM 737 N N . ASN A 1 94 ? 24.362 11.828 -9.379 1.00 90.94 94 ASN A N 1
ATOM 738 C CA . ASN A 1 94 ? 24.406 11.903 -10.830 1.00 90.94 94 ASN A CA 1
ATOM 739 C C . ASN A 1 94 ? 25.671 11.216 -11.334 1.00 90.94 94 ASN A C 1
ATOM 741 O O . ASN A 1 94 ? 26.761 11.490 -10.842 1.00 90.94 94 ASN A O 1
ATOM 745 N N . LEU A 1 95 ? 25.532 10.378 -12.355 1.00 92.19 95 LEU A N 1
ATOM 746 C CA . LEU A 1 95 ? 26.653 9.939 -13.172 1.00 92.19 95 LEU A CA 1
ATOM 747 C C . LEU A 1 95 ? 26.866 10.982 -14.262 1.00 92.19 95 LEU A C 1
ATOM 749 O O . LEU A 1 95 ? 26.069 11.088 -15.194 1.00 92.19 95 LEU A O 1
ATOM 753 N N . VAL A 1 96 ? 27.922 11.766 -14.122 1.00 89.44 96 VAL A N 1
ATOM 754 C CA . VAL A 1 96 ? 28.244 12.897 -14.989 1.00 89.44 96 VAL A CA 1
ATOM 755 C C . VAL A 1 96 ? 29.387 12.502 -15.908 1.00 89.44 96 VAL A C 1
ATOM 757 O O . VAL A 1 96 ? 30.376 11.923 -15.467 1.00 89.44 96 VAL A O 1
ATOM 760 N N . ASN A 1 97 ? 29.263 12.797 -17.198 1.00 87.38 97 ASN A N 1
ATOM 761 C CA . ASN A 1 97 ? 30.372 12.653 -18.130 1.00 87.38 97 ASN A CA 1
ATOM 762 C C . ASN A 1 97 ? 31.368 13.802 -17.907 1.00 87.38 97 ASN A C 1
ATOM 764 O O . ASN A 1 97 ? 31.029 14.972 -18.076 1.00 87.38 97 ASN A O 1
ATOM 768 N N . THR A 1 98 ? 32.603 13.463 -17.547 1.00 88.50 98 THR A N 1
ATOM 769 C CA . THR A 1 98 ? 33.653 14.422 -17.177 1.00 88.50 98 THR A CA 1
ATOM 770 C C . THR A 1 98 ? 34.133 15.276 -18.350 1.00 88.50 98 THR A C 1
ATOM 772 O O . THR A 1 98 ? 34.733 16.321 -18.131 1.00 88.50 98 THR A O 1
ATOM 775 N N . GLN A 1 99 ? 33.856 14.871 -19.594 1.00 84.69 99 GLN A N 1
ATOM 776 C CA . GLN A 1 99 ? 34.287 15.592 -20.794 1.00 84.69 99 GLN A CA 1
ATOM 777 C C . GLN A 1 99 ? 33.332 16.722 -21.194 1.00 84.69 99 GLN A C 1
ATOM 779 O O . GLN A 1 99 ? 33.767 17.710 -21.773 1.00 84.69 99 GLN A O 1
ATOM 784 N N . ASN A 1 100 ? 32.030 16.570 -20.938 1.00 82.88 100 ASN A N 1
ATOM 785 C CA . ASN A 1 100 ? 31.008 17.524 -21.391 1.00 82.88 100 ASN A CA 1
ATOM 786 C C . ASN A 1 100 ? 30.042 17.976 -20.286 1.00 82.88 100 ASN A C 1
ATOM 788 O O . ASN A 1 100 ? 29.084 18.689 -20.577 1.00 82.88 100 ASN A O 1
ATOM 792 N N . GLY A 1 101 ? 30.248 17.528 -19.044 1.00 81.81 101 GLY A N 1
ATOM 793 C CA . GLY A 1 101 ? 29.411 17.863 -17.892 1.00 81.81 101 GLY A CA 1
ATOM 794 C C . GLY A 1 101 ? 27.978 17.332 -17.975 1.00 81.81 101 GLY A C 1
ATOM 795 O O . GLY A 1 101 ? 27.139 17.699 -17.155 1.00 81.81 101 GLY A O 1
ATOM 796 N N . ARG A 1 102 ? 27.648 16.485 -18.961 1.00 84.12 102 ARG A N 1
ATOM 797 C CA . ARG A 1 102 ? 26.279 15.987 -19.132 1.00 84.12 102 ARG A CA 1
ATOM 798 C C . ARG A 1 102 ? 25.975 14.900 -18.114 1.00 84.12 102 ARG A C 1
ATOM 800 O O . ARG A 1 102 ? 26.733 13.940 -17.968 1.00 84.12 102 ARG A O 1
ATOM 807 N N . ILE A 1 103 ? 24.816 15.020 -17.475 1.00 85.69 103 ILE A N 1
ATOM 808 C CA . ILE A 1 103 ? 24.255 13.969 -16.629 1.00 85.69 103 ILE A CA 1
ATOM 809 C C . ILE A 1 103 ? 23.807 12.825 -17.539 1.00 85.69 103 ILE A C 1
ATOM 811 O O . ILE A 1 103 ? 22.950 12.994 -18.403 1.00 85.69 103 ILE A O 1
ATOM 815 N N . VAL A 1 104 ? 24.414 11.661 -17.350 1.00 87.06 104 VAL A N 1
ATOM 816 C CA . VAL A 1 104 ? 24.106 10.425 -18.075 1.00 87.06 104 VAL A CA 1
ATOM 817 C C . VAL A 1 104 ? 22.966 9.683 -17.393 1.00 87.06 104 VAL A C 1
ATOM 819 O O . VAL A 1 104 ? 22.118 9.101 -18.062 1.00 87.06 104 VAL A O 1
ATOM 822 N N . ASN A 1 105 ? 22.969 9.671 -16.059 1.00 87.75 105 ASN A N 1
ATOM 823 C CA . ASN A 1 105 ? 21.928 9.050 -15.252 1.00 87.75 105 ASN A CA 1
ATOM 824 C C . ASN A 1 105 ? 21.912 9.634 -13.832 1.00 87.75 105 ASN A C 1
ATOM 826 O O . ASN A 1 105 ? 22.914 10.186 -13.378 1.00 87.75 105 ASN A O 1
ATOM 830 N N . THR A 1 106 ? 20.805 9.444 -13.119 1.00 88.38 106 THR A N 1
ATOM 831 C CA . THR A 1 106 ? 20.642 9.808 -11.710 1.00 88.38 106 THR A CA 1
ATOM 832 C C . THR A 1 106 ? 20.233 8.577 -10.910 1.00 88.38 106 THR A C 1
ATOM 834 O O . THR A 1 106 ? 19.234 7.920 -11.197 1.00 88.38 106 THR A O 1
ATOM 837 N N . PHE A 1 107 ? 21.003 8.271 -9.873 1.00 89.25 107 PHE A N 1
ATOM 838 C CA . PHE A 1 107 ? 20.800 7.134 -8.989 1.00 89.25 107 PHE A CA 1
ATOM 839 C C . PHE A 1 107 ? 20.260 7.618 -7.657 1.00 89.25 107 PHE A C 1
ATOM 841 O O . PHE A 1 107 ? 20.934 8.351 -6.942 1.00 89.25 107 PHE A O 1
ATOM 848 N N . THR A 1 108 ? 19.055 7.177 -7.307 1.00 87.06 108 THR A N 1
ATOM 849 C CA . THR A 1 108 ? 18.412 7.512 -6.034 1.00 87.06 108 THR A CA 1
ATOM 850 C C . THR A 1 108 ? 18.307 6.274 -5.149 1.00 87.06 108 THR A C 1
ATOM 852 O O . THR A 1 108 ? 18.008 5.159 -5.605 1.00 87.06 108 THR A O 1
ATOM 855 N N . ALA A 1 109 ? 18.537 6.458 -3.853 1.00 84.56 109 ALA A N 1
ATOM 856 C CA . ALA A 1 109 ? 18.325 5.424 -2.855 1.00 84.56 109 ALA A CA 1
ATOM 857 C C . ALA A 1 109 ? 17.658 5.985 -1.600 1.00 84.56 109 ALA A C 1
ATOM 859 O O . ALA A 1 109 ? 17.725 7.178 -1.307 1.00 84.56 109 ALA A O 1
ATOM 860 N N . GLN A 1 110 ? 16.986 5.087 -0.879 1.00 85.62 110 GLN A N 1
ATOM 861 C CA . GLN A 1 110 ? 16.284 5.389 0.360 1.00 85.62 110 GLN A CA 1
ATOM 862 C C . GLN A 1 110 ? 16.806 4.498 1.485 1.00 85.62 110 GLN A C 1
ATOM 864 O O . GLN A 1 110 ? 17.035 3.296 1.289 1.00 85.62 110 GLN A O 1
ATOM 869 N N . ALA A 1 111 ? 16.961 5.065 2.674 1.00 78.75 111 ALA A N 1
ATOM 870 C CA . ALA A 1 111 ? 17.336 4.324 3.872 1.00 78.75 111 ALA A CA 1
ATOM 871 C C . ALA A 1 111 ? 16.769 4.994 5.125 1.00 78.75 111 ALA A C 1
ATOM 873 O O . ALA A 1 111 ? 16.198 6.070 5.052 1.00 78.75 111 ALA A O 1
ATOM 874 N N . ASN A 1 112 ? 16.922 4.353 6.281 1.00 80.31 112 ASN A N 1
ATOM 875 C CA . ASN A 1 112 ? 16.440 4.904 7.554 1.00 80.31 112 ASN A CA 1
ATOM 876 C C . ASN A 1 112 ? 17.265 6.112 8.041 1.00 80.31 112 ASN A C 1
ATOM 878 O O . ASN A 1 112 ? 16.929 6.693 9.061 1.00 80.31 112 ASN A O 1
ATOM 882 N N . ASP A 1 113 ? 18.356 6.435 7.349 1.00 77.69 113 ASP A N 1
ATOM 883 C CA . ASP A 1 113 ? 19.298 7.497 7.682 1.00 77.69 113 ASP A CA 1
ATOM 884 C C . ASP A 1 113 ? 19.967 8.007 6.389 1.00 77.69 113 ASP A C 1
ATOM 886 O O . ASP A 1 113 ? 20.146 7.232 5.436 1.00 77.69 113 ASP A O 1
ATOM 890 N N . GLU A 1 114 ? 20.315 9.298 6.344 1.00 78.50 114 GLU A N 1
ATOM 891 C CA . GLU A 1 114 ? 20.852 9.961 5.147 1.00 78.50 114 GLU A CA 1
ATOM 892 C C . GLU A 1 114 ? 22.170 9.323 4.703 1.00 78.50 114 GLU A C 1
ATOM 894 O O . GLU A 1 114 ? 22.345 9.057 3.512 1.00 78.50 114 GLU A O 1
ATOM 899 N N . TYR A 1 115 ? 23.071 8.996 5.635 1.00 78.88 115 TYR A N 1
ATOM 900 C CA . TYR A 1 115 ? 24.364 8.400 5.299 1.00 78.88 115 TYR A CA 1
ATOM 901 C C . TYR A 1 115 ? 24.177 7.061 4.578 1.00 78.88 115 TYR A C 1
ATOM 903 O O . TYR A 1 115 ? 24.780 6.816 3.531 1.00 78.88 115 TYR A O 1
ATOM 911 N N . LYS A 1 116 ? 23.266 6.213 5.071 1.00 77.69 116 LYS A N 1
ATOM 912 C CA . LYS A 1 116 ? 22.940 4.935 4.414 1.00 77.69 116 LYS A CA 1
ATOM 913 C C . LYS A 1 116 ? 22.268 5.132 3.057 1.00 77.69 116 LYS A C 1
ATOM 915 O O . LYS A 1 116 ? 22.490 4.327 2.151 1.00 77.69 116 LYS A O 1
ATOM 920 N N . ALA A 1 117 ? 21.431 6.156 2.914 1.00 82.88 117 ALA A N 1
ATOM 921 C CA . ALA A 1 117 ? 20.788 6.470 1.645 1.00 82.88 117 ALA A CA 1
ATOM 922 C C . ALA A 1 117 ? 21.828 6.944 0.621 1.00 82.88 117 ALA A C 1
ATOM 924 O O . ALA A 1 117 ? 21.834 6.455 -0.505 1.00 82.88 117 ALA A O 1
ATOM 925 N N . CYS A 1 118 ? 22.744 7.829 1.021 1.00 86.12 118 CYS A N 1
ATOM 926 C CA . CYS A 1 118 ? 23.806 8.326 0.156 1.00 86.12 118 CYS A CA 1
ATOM 927 C C . CYS A 1 118 ? 24.788 7.233 -0.230 1.00 86.12 118 CYS A C 1
ATOM 929 O O . CYS A 1 118 ? 25.059 7.095 -1.413 1.00 86.12 118 CYS A O 1
ATOM 931 N N . ARG A 1 119 ? 25.230 6.398 0.717 1.00 88.69 119 ARG A N 1
ATOM 932 C CA . ARG A 1 119 ? 26.104 5.261 0.413 1.00 88.69 119 ARG A CA 1
ATOM 933 C C . ARG A 1 119 ? 25.478 4.325 -0.623 1.00 88.69 119 ARG A C 1
ATOM 935 O O . ARG A 1 119 ? 26.106 4.017 -1.618 1.00 88.69 119 ARG A O 1
ATOM 942 N N . LYS A 1 120 ? 24.202 3.955 -0.460 1.00 89.62 120 LYS A N 1
ATOM 943 C CA . LYS A 1 120 ? 23.500 3.111 -1.446 1.00 89.62 120 LYS A CA 1
ATOM 944 C C . LYS A 1 120 ? 23.355 3.767 -2.821 1.00 89.62 120 LYS A C 1
ATOM 946 O O . LYS A 1 120 ? 23.318 3.064 -3.825 1.00 89.62 120 LYS A O 1
ATOM 951 N N . ALA A 1 121 ? 23.142 5.080 -2.869 1.00 90.12 121 ALA A N 1
ATOM 952 C CA . ALA A 1 121 ? 23.033 5.810 -4.130 1.00 90.12 121 ALA A CA 1
ATOM 953 C C . ALA A 1 121 ? 24.399 5.929 -4.823 1.00 90.12 121 ALA A C 1
ATOM 955 O O . ALA A 1 121 ? 24.470 5.783 -6.042 1.00 90.12 121 ALA A O 1
ATOM 956 N N . ASP A 1 122 ? 25.457 6.135 -4.041 1.00 90.50 122 ASP A N 1
ATOM 957 C CA . ASP A 1 122 ? 26.844 6.182 -4.494 1.00 90.50 122 ASP A CA 1
ATOM 958 C C . ASP A 1 122 ? 27.306 4.817 -5.013 1.00 90.50 122 ASP A C 1
ATOM 960 O O . ASP A 1 122 ? 27.742 4.737 -6.154 1.00 90.50 122 ASP A O 1
ATOM 964 N N . ASP A 1 123 ? 27.064 3.731 -4.268 1.00 91.00 123 ASP A N 1
ATOM 965 C CA . ASP A 1 123 ? 27.367 2.354 -4.691 1.00 91.00 123 ASP A CA 1
ATOM 966 C C . ASP A 1 123 ? 26.720 2.042 -6.056 1.00 91.00 123 ASP A C 1
ATOM 968 O O . ASP A 1 123 ? 27.376 1.568 -6.978 1.00 91.00 123 ASP A O 1
ATOM 972 N N . LYS A 1 124 ? 25.443 2.412 -6.248 1.00 92.38 124 LYS A N 1
ATOM 973 C CA . LYS A 1 124 ? 24.755 2.258 -7.544 1.00 92.38 124 LYS A CA 1
ATOM 974 C C . LYS A 1 124 ? 25.390 3.086 -8.660 1.00 92.38 124 LYS A C 1
ATOM 976 O O . LYS A 1 124 ? 25.450 2.629 -9.800 1.00 92.38 124 LYS A O 1
ATOM 981 N N . CYS A 1 125 ? 25.794 4.319 -8.359 1.00 92.94 125 CYS A N 1
ATOM 982 C CA . CYS A 1 125 ? 26.452 5.182 -9.331 1.00 92.94 125 CYS A CA 1
ATOM 983 C C . CYS A 1 125 ? 27.832 4.626 -9.707 1.00 92.94 125 CYS A C 1
ATOM 985 O O . CYS A 1 125 ? 28.186 4.598 -10.886 1.00 92.94 125 CYS A O 1
ATOM 987 N N . PHE A 1 126 ? 28.573 4.126 -8.720 1.00 91.19 126 PHE A N 1
ATOM 988 C CA . PHE A 1 126 ? 29.859 3.471 -8.885 1.00 91.19 126 PHE A CA 1
ATOM 989 C C . PHE A 1 126 ? 29.720 2.214 -9.752 1.00 91.19 126 PHE A C 1
ATOM 991 O O . PHE A 1 126 ? 30.365 2.123 -10.794 1.00 91.19 126 PHE A O 1
ATOM 998 N N . ASP A 1 127 ? 28.799 1.307 -9.433 1.00 90.69 127 ASP A N 1
ATOM 999 C CA . ASP A 1 127 ? 28.533 0.113 -10.247 1.00 90.69 127 ASP A CA 1
ATOM 1000 C C . ASP A 1 127 ? 28.165 0.489 -11.694 1.00 90.69 127 ASP A C 1
ATOM 1002 O O . ASP A 1 127 ? 28.683 -0.063 -12.671 1.00 90.69 127 ASP A O 1
ATOM 1006 N N . ALA A 1 128 ? 27.315 1.504 -11.864 1.00 88.00 128 ALA A N 1
ATOM 1007 C CA . ALA A 1 128 ? 26.932 1.998 -13.181 1.00 88.00 128 ALA A CA 1
ATOM 1008 C C . ALA A 1 128 ? 28.083 2.667 -13.949 1.00 88.00 128 ALA A C 1
ATOM 1010 O O . ALA A 1 128 ? 28.082 2.656 -15.179 1.00 88.00 128 ALA A O 1
ATOM 1011 N N . ARG A 1 129 ? 29.064 3.247 -13.254 1.00 89.94 129 ARG A N 1
ATOM 1012 C CA . ARG A 1 129 ? 30.290 3.791 -13.845 1.00 89.94 129 ARG A CA 1
ATOM 1013 C C . ARG A 1 129 ? 31.194 2.673 -14.360 1.00 89.94 129 ARG A C 1
ATOM 1015 O O . ARG A 1 129 ? 31.677 2.766 -15.487 1.00 89.94 129 ARG A O 1
ATOM 1022 N N . TYR A 1 130 ? 31.400 1.620 -13.570 1.00 88.31 130 TYR A N 1
ATOM 1023 C CA . TYR A 1 130 ? 32.293 0.506 -13.920 1.00 88.31 130 TYR A CA 1
ATOM 1024 C C . TYR A 1 130 ? 31.715 -0.447 -14.971 1.00 88.31 130 TYR A C 1
ATOM 1026 O O . TYR A 1 130 ? 32.464 -1.165 -15.624 1.00 88.31 130 TYR A O 1
ATOM 1034 N N . THR A 1 131 ? 30.404 -0.401 -15.205 1.00 86.50 131 THR A N 1
ATOM 1035 C CA . THR A 1 131 ? 29.752 -1.110 -16.320 1.00 86.50 131 THR A CA 1
ATOM 1036 C C . THR A 1 131 ? 29.853 -0.372 -17.663 1.00 86.50 131 THR A C 1
ATOM 1038 O O . THR A 1 131 ? 29.460 -0.919 -18.694 1.00 86.50 131 THR A O 1
ATOM 1041 N N . LYS A 1 132 ? 30.378 0.863 -17.703 1.00 83.31 132 LYS A N 1
ATOM 1042 C CA . LYS A 1 132 ? 30.618 1.592 -18.962 1.00 83.31 132 LYS A CA 1
ATOM 1043 C C . LYS A 1 132 ? 31.946 1.187 -19.595 1.00 83.31 132 LYS A C 1
ATOM 1045 O O . LYS A 1 132 ? 32.927 0.935 -18.911 1.00 83.31 132 LYS A O 1
ATOM 1050 N N . GLN A 1 133 ? 32.001 1.260 -20.925 1.00 82.12 133 GLN A N 1
ATOM 1051 C CA . GLN A 1 133 ? 33.193 0.938 -21.721 1.00 82.12 133 GLN A CA 1
ATOM 1052 C C . GLN A 1 133 ? 34.429 1.790 -21.366 1.00 82.12 133 GLN A C 1
ATOM 1054 O O . GLN A 1 133 ? 35.555 1.359 -21.584 1.00 82.12 133 GLN A O 1
ATOM 1059 N N . ASN A 1 134 ? 34.241 2.996 -20.816 1.00 85.50 134 ASN A N 1
ATOM 1060 C CA . ASN A 1 134 ? 35.337 3.829 -20.320 1.00 85.50 134 ASN A CA 1
ATOM 1061 C C . ASN A 1 134 ? 34.953 4.501 -18.986 1.00 85.50 134 ASN A C 1
ATOM 1063 O O . ASN A 1 134 ? 34.449 5.629 -18.995 1.00 85.50 134 ASN A O 1
ATOM 1067 N N . PRO A 1 135 ? 35.174 3.827 -17.843 1.00 84.56 135 PRO A N 1
ATOM 1068 C CA . PRO A 1 135 ? 34.750 4.302 -16.522 1.00 84.56 135 PRO A CA 1
ATOM 1069 C C . PRO A 1 135 ? 35.380 5.637 -16.107 1.00 84.56 135 PRO A C 1
ATOM 1071 O O . PRO A 1 135 ? 34.803 6.381 -15.318 1.00 84.56 135 PRO A O 1
ATOM 1074 N N . TRP A 1 136 ? 36.559 5.971 -16.635 1.00 86.81 136 TRP A N 1
ATOM 1075 C CA . TRP A 1 136 ? 37.303 7.190 -16.293 1.00 86.81 136 TRP A CA 1
ATOM 1076 C C . TRP A 1 136 ? 36.698 8.464 -16.892 1.00 86.81 136 TRP A C 1
ATOM 1078 O O . TRP A 1 136 ? 36.967 9.561 -16.410 1.00 86.81 136 TRP A O 1
ATOM 1088 N N . LYS A 1 137 ? 35.838 8.324 -17.908 1.00 87.75 137 LYS A N 1
ATOM 1089 C CA . LYS A 1 137 ? 35.077 9.435 -18.498 1.00 87.75 137 LYS A CA 1
ATOM 1090 C C . LYS A 1 137 ? 33.849 9.834 -17.684 1.00 87.75 137 LYS A C 1
ATOM 1092 O O . LYS A 1 137 ? 33.119 10.730 -18.097 1.00 87.75 137 LYS A O 1
ATOM 1097 N N . PHE A 1 138 ? 33.582 9.159 -16.569 1.00 89.94 138 PHE A N 1
ATOM 1098 C CA . PHE A 1 138 ? 32.408 9.425 -15.754 1.00 89.94 138 PHE A CA 1
ATOM 1099 C C . PHE A 1 138 ? 32.793 9.653 -14.295 1.00 89.94 138 PHE A C 1
ATOM 1101 O O . PHE A 1 138 ? 33.697 9.006 -13.768 1.00 89.94 138 PHE A O 1
ATOM 1108 N N . SER A 1 139 ? 32.084 10.571 -13.651 1.00 91.19 139 SER A N 1
ATOM 1109 C CA . SER A 1 139 ? 32.199 10.889 -12.232 1.00 91.19 139 SER A CA 1
ATOM 1110 C C . SER A 1 139 ? 30.835 10.755 -11.566 1.00 91.19 139 SER A C 1
ATOM 1112 O O . SER A 1 139 ? 29.807 10.984 -12.202 1.00 91.19 139 SER A O 1
ATOM 1114 N N . CYS A 1 140 ? 30.832 10.366 -10.295 1.00 90.25 140 CYS A N 1
ATOM 1115 C CA . CYS A 1 140 ? 29.632 10.311 -9.474 1.00 90.25 140 CYS A CA 1
ATOM 1116 C C . CYS A 1 140 ? 29.579 11.553 -8.592 1.00 90.25 140 CYS A C 1
ATOM 1118 O O . CYS A 1 140 ? 30.453 11.769 -7.756 1.00 90.25 140 CYS A O 1
ATOM 1120 N N . GLU A 1 141 ? 28.553 12.374 -8.781 1.00 90.69 141 GLU A N 1
A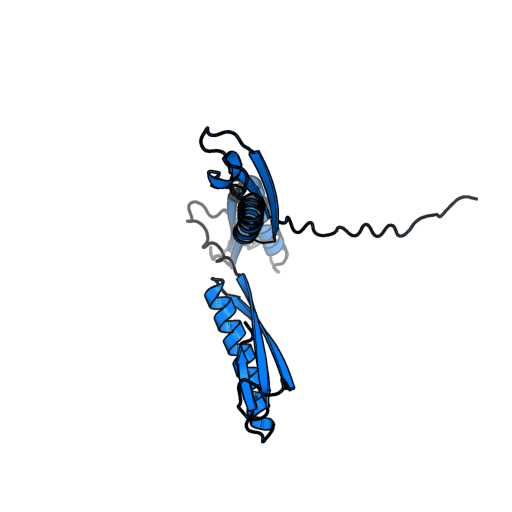TOM 1121 C CA . GLU A 1 141 ? 28.405 13.649 -8.085 1.00 90.69 141 GLU A CA 1
ATOM 1122 C C . GLU A 1 141 ? 27.123 13.656 -7.250 1.00 90.69 141 GLU A C 1
ATOM 1124 O O . GLU A 1 141 ? 26.024 13.441 -7.772 1.00 90.69 141 GLU A O 1
ATOM 1129 N N . LYS A 1 142 ? 27.246 13.914 -5.939 1.00 84.56 142 LYS A N 1
ATOM 1130 C CA . LYS A 1 142 ? 26.084 14.072 -5.049 1.00 84.56 142 LYS A CA 1
ATOM 1131 C C . LYS A 1 142 ? 25.269 15.277 -5.51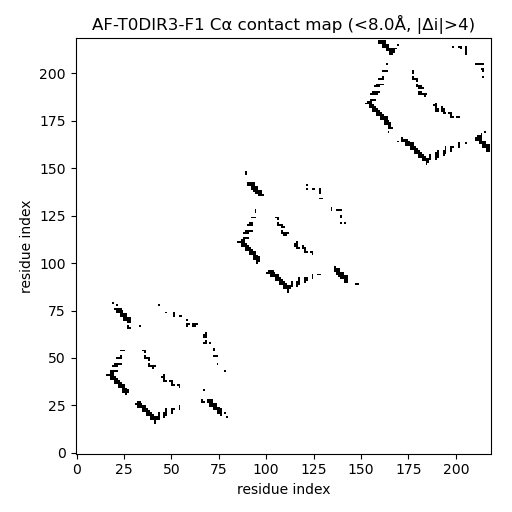2 1.00 84.56 142 LYS A C 1
ATOM 1133 O O . LYS A 1 142 ? 25.794 16.385 -5.618 1.00 84.56 142 LYS A O 1
ATOM 1138 N N . VAL A 1 143 ? 23.966 15.087 -5.702 1.00 82.94 143 VAL A N 1
ATOM 1139 C CA . VAL A 1 143 ? 23.050 16.187 -6.025 1.00 82.94 143 VAL A CA 1
ATOM 1140 C C . VAL A 1 143 ? 22.928 17.103 -4.799 1.00 82.94 143 VAL A C 1
ATOM 1142 O O . VAL A 1 143 ? 22.306 16.733 -3.803 1.00 82.94 143 VAL A O 1
ATOM 1145 N N . ARG A 1 144 ? 23.554 18.290 -4.835 1.00 64.88 144 ARG A N 1
ATOM 1146 C CA . ARG A 1 144 ? 23.477 19.302 -3.763 1.00 64.88 144 ARG A CA 1
ATOM 1147 C C . ARG A 1 144 ? 22.244 20.191 -3.958 1.00 64.88 144 ARG A C 1
ATOM 1149 O O . ARG A 1 144 ? 22.039 20.725 -5.039 1.00 64.88 144 ARG A O 1
ATOM 1156 N N . GLY A 1 145 ? 21.438 20.365 -2.907 1.00 53.88 145 GLY A N 1
ATOM 1157 C CA . GLY A 1 145 ? 20.358 21.366 -2.866 1.00 53.88 145 GLY A CA 1
ATOM 1158 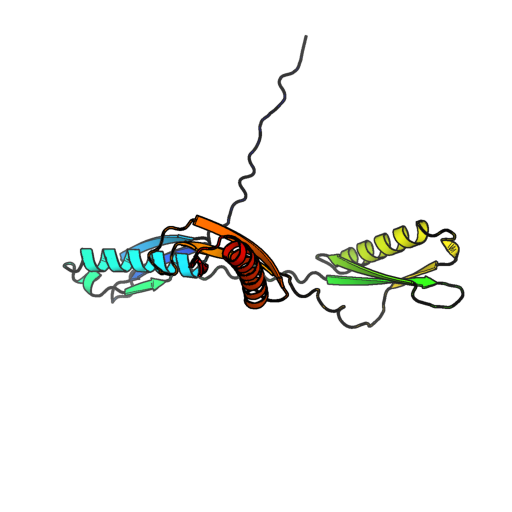C C . GLY A 1 145 ? 19.092 21.064 -3.683 1.00 53.88 145 GLY A C 1
ATOM 1159 O O . GLY A 1 145 ? 18.233 21.930 -3.801 1.00 53.88 145 GLY A O 1
ATOM 1160 N N . GLY A 1 146 ? 18.935 19.863 -4.239 1.00 36.59 146 GLY A N 1
ATOM 1161 C CA . GLY A 1 146 ? 17.768 19.514 -5.049 1.00 36.59 146 GLY A CA 1
ATOM 1162 C C . GLY A 1 146 ? 16.615 18.983 -4.205 1.00 36.59 146 GLY A C 1
ATOM 1163 O O . GLY A 1 146 ? 16.767 17.963 -3.535 1.00 36.59 146 GLY A O 1
ATOM 1164 N N . SER A 1 147 ? 15.473 19.673 -4.265 1.00 41.53 147 SER A N 1
ATOM 1165 C CA . SER A 1 147 ? 14.138 19.229 -3.855 1.00 41.53 147 SER A CA 1
ATOM 1166 C C . SER A 1 147 ? 13.978 17.714 -3.873 1.00 41.53 147 SER A C 1
ATOM 1168 O O . SER A 1 147 ? 14.379 17.069 -4.842 1.00 41.53 147 SER A O 1
ATOM 1170 N N . ARG A 1 148 ? 13.337 17.181 -2.818 1.00 39.81 148 ARG A N 1
ATOM 1171 C CA . ARG A 1 148 ? 12.773 15.822 -2.756 1.00 39.81 148 ARG A CA 1
ATOM 1172 C C . ARG A 1 148 ? 12.565 15.276 -4.175 1.00 39.81 148 ARG A C 1
ATOM 1174 O O . ARG A 1 148 ? 11.706 15.829 -4.870 1.00 39.81 148 ARG A O 1
ATOM 1181 N N . PRO A 1 149 ? 13.289 14.229 -4.612 1.00 44.78 149 PRO A N 1
ATOM 1182 C CA . PRO A 1 149 ? 12.906 13.556 -5.845 1.00 44.78 149 PRO A CA 1
ATOM 1183 C C . PRO A 1 149 ? 11.417 13.202 -5.711 1.00 44.78 149 PRO A C 1
ATOM 1185 O O . PRO A 1 149 ? 11.003 12.842 -4.596 1.00 44.78 149 PRO A O 1
ATOM 1188 N N . PRO A 1 150 ? 10.592 13.383 -6.764 1.00 39.31 150 PRO A N 1
ATOM 1189 C CA . PRO A 1 150 ? 9.164 13.108 -6.683 1.00 39.31 150 PRO A CA 1
ATOM 1190 C C . PRO A 1 150 ? 9.001 11.732 -6.051 1.00 39.31 150 PRO A C 1
ATOM 1192 O O . PRO A 1 150 ? 9.577 10.751 -6.526 1.00 39.31 150 PRO A O 1
ATOM 1195 N N . ARG A 1 151 ? 8.319 11.681 -4.896 1.00 44.06 151 ARG A N 1
ATOM 1196 C CA . ARG A 1 151 ? 8.046 10.405 -4.237 1.00 44.06 151 ARG A CA 1
ATOM 1197 C C . ARG A 1 151 ? 7.420 9.517 -5.309 1.00 44.06 151 ARG A C 1
ATOM 1199 O O . ARG A 1 151 ? 6.468 9.981 -5.938 1.00 44.06 151 ARG A O 1
ATOM 1206 N N . PRO A 1 152 ? 7.917 8.288 -5.542 1.00 46.75 152 PRO A N 1
ATOM 1207 C CA . PRO A 1 152 ? 7.153 7.349 -6.340 1.00 46.75 152 PRO A CA 1
ATOM 1208 C C . PRO A 1 152 ? 5.779 7.281 -5.680 1.00 46.75 152 PRO A C 1
ATOM 1210 O O . PRO A 1 152 ? 5.684 6.975 -4.486 1.00 46.75 152 PRO A O 1
ATOM 1213 N N . ASN A 1 153 ? 4.744 7.705 -6.408 1.00 49.38 153 ASN A N 1
ATOM 1214 C CA . ASN A 1 153 ? 3.390 7.671 -5.882 1.00 49.38 153 ASN A CA 1
ATOM 1215 C C . ASN A 1 153 ? 3.136 6.227 -5.438 1.00 49.38 153 ASN A C 1
ATOM 1217 O O . ASN A 1 153 ? 3.443 5.315 -6.215 1.00 49.38 153 ASN A O 1
ATOM 1221 N N . PRO A 1 154 ? 2.679 5.999 -4.195 1.00 53.03 154 PRO A N 1
ATOM 1222 C CA . PRO A 1 154 ? 2.423 4.650 -3.720 1.00 53.03 154 PRO A CA 1
ATOM 1223 C C . PRO A 1 154 ? 1.480 3.977 -4.714 1.00 53.03 154 PRO A C 1
ATOM 1225 O O . PRO A 1 154 ? 0.370 4.452 -4.941 1.00 53.03 154 PRO A O 1
ATOM 1228 N N . THR A 1 155 ? 1.951 2.916 -5.365 1.00 67.38 155 THR A N 1
ATOM 1229 C CA . THR A 1 155 ? 1.113 2.136 -6.267 1.00 67.38 155 THR A CA 1
ATOM 1230 C C . THR A 1 155 ? 0.340 1.128 -5.437 1.00 67.38 155 THR A C 1
ATOM 1232 O O . THR A 1 155 ? 0.899 0.420 -4.601 1.00 67.38 155 THR A O 1
ATOM 1235 N N . VAL A 1 156 ? -0.970 1.097 -5.631 1.00 61.56 156 VAL A N 1
ATOM 1236 C CA . VAL A 1 156 ? -1.875 0.167 -4.963 1.00 61.56 156 VAL A CA 1
ATOM 1237 C C . VAL A 1 156 ? -2.405 -0.791 -6.018 1.00 61.56 156 VAL A C 1
ATOM 1239 O O . VAL A 1 156 ? -2.867 -0.350 -7.070 1.00 61.56 156 VAL A O 1
ATOM 1242 N N . THR A 1 157 ? -2.335 -2.093 -5.745 1.00 73.81 157 THR A N 1
ATOM 1243 C CA . THR A 1 157 ? -2.953 -3.127 -6.582 1.00 73.81 157 THR A CA 1
ATOM 1244 C C . THR A 1 157 ? -4.340 -3.438 -6.042 1.00 73.81 157 THR A C 1
ATOM 1246 O O . THR A 1 157 ? -4.493 -3.715 -4.851 1.00 73.81 157 THR A O 1
ATOM 1249 N N . ARG A 1 158 ? -5.355 -3.413 -6.903 1.00 78.94 158 ARG A N 1
ATOM 1250 C CA . ARG A 1 158 ? -6.713 -3.855 -6.564 1.00 78.94 158 ARG A CA 1
ATOM 1251 C C . ARG A 1 158 ? -7.190 -4.898 -7.555 1.00 78.94 158 ARG A C 1
ATOM 1253 O O . ARG A 1 158 ? -6.672 -4.991 -8.666 1.00 78.94 158 ARG A O 1
ATOM 1260 N N . PHE A 1 159 ? -8.167 -5.676 -7.110 1.00 86.75 159 PHE A N 1
ATOM 1261 C CA . PHE A 1 159 ? -8.788 -6.744 -7.873 1.00 86.75 159 PHE A CA 1
ATOM 1262 C C . PHE A 1 159 ? -10.265 -6.427 -8.048 1.00 86.75 159 PHE A C 1
ATOM 1264 O O . PHE A 1 159 ? -10.880 -5.833 -7.163 1.00 86.75 159 PHE A O 1
ATOM 1271 N N . CYS A 1 160 ? -10.820 -6.829 -9.181 1.00 87.62 160 CYS A N 1
ATOM 1272 C CA . CYS A 1 160 ? -12.246 -6.754 -9.434 1.00 87.62 160 CYS A CA 1
ATOM 1273 C C . CYS A 1 160 ? -12.709 -8.031 -10.117 1.00 87.62 160 CYS A C 1
ATOM 1275 O O . CYS A 1 160 ? -11.998 -8.575 -10.966 1.00 87.62 160 CYS A O 1
ATOM 1277 N N . THR A 1 161 ? -13.903 -8.473 -9.735 1.00 88.44 161 THR A N 1
ATOM 1278 C CA . THR A 1 161 ? -14.493 -9.732 -10.173 1.00 88.44 161 THR A CA 1
ATOM 1279 C C . THR A 1 161 ? -15.834 -9.459 -10.845 1.00 88.44 161 THR A C 1
ATOM 1281 O O . THR A 1 161 ? -16.713 -8.823 -10.257 1.00 88.44 161 THR A O 1
ATOM 1284 N N . ILE A 1 162 ? -15.982 -9.933 -12.080 1.00 91.25 162 ILE A N 1
ATOM 1285 C CA . ILE A 1 162 ? -17.190 -9.815 -12.898 1.00 91.25 162 ILE A CA 1
ATOM 1286 C C . ILE A 1 162 ? -17.695 -11.221 -13.221 1.00 91.25 162 ILE A C 1
ATOM 1288 O O . ILE A 1 162 ? -16.957 -12.036 -13.768 1.00 91.25 162 ILE A O 1
ATOM 1292 N N . ASP A 1 163 ? -18.953 -11.498 -12.907 1.00 90.50 163 ASP A N 1
ATOM 1293 C CA . ASP A 1 163 ? -19.624 -12.749 -13.235 1.00 90.50 163 ASP A CA 1
ATOM 1294 C C . ASP A 1 163 ? -20.395 -12.589 -14.557 1.00 90.50 163 ASP A C 1
ATOM 1296 O O . ASP A 1 163 ? -21.171 -11.647 -14.736 1.00 90.50 163 ASP A O 1
ATOM 1300 N N . ARG A 1 164 ? -20.187 -13.521 -15.494 1.00 91.88 164 ARG A N 1
ATOM 1301 C CA . ARG A 1 164 ? -20.994 -13.666 -16.711 1.00 91.88 164 ARG A CA 1
ATOM 1302 C C . ARG A 1 164 ? -22.196 -14.540 -16.407 1.00 91.88 164 ARG A C 1
ATOM 1304 O O . ARG A 1 164 ? -22.044 -15.705 -16.032 1.00 91.88 164 ARG A O 1
ATOM 1311 N N . ILE A 1 165 ? -23.380 -13.991 -16.613 1.00 89.12 165 ILE A N 1
ATOM 1312 C CA . ILE A 1 165 ? -24.653 -14.618 -16.290 1.00 89.12 165 ILE A CA 1
ATOM 1313 C C . ILE A 1 165 ? -25.422 -14.902 -17.578 1.00 89.12 165 ILE A C 1
ATOM 1315 O O . ILE A 1 165 ? -25.524 -14.053 -18.462 1.00 89.12 165 ILE A O 1
ATOM 1319 N N . THR A 1 166 ? -25.960 -16.116 -17.677 1.00 86.31 166 THR A N 1
ATOM 1320 C CA . THR A 1 166 ? -26.803 -16.519 -18.812 1.00 86.31 166 THR A CA 1
ATOM 1321 C C . THR A 1 166 ? -28.161 -15.825 -18.806 1.00 86.31 166 THR A C 1
ATOM 1323 O O . THR A 1 166 ? -28.750 -15.589 -17.752 1.00 86.31 166 THR A O 1
ATOM 1326 N N . ASN A 1 167 ? -28.698 -15.598 -20.008 1.00 78.88 167 ASN A N 1
ATOM 1327 C CA . ASN A 1 167 ? -30.072 -15.143 -20.269 1.00 78.88 167 ASN A CA 1
ATOM 1328 C C . ASN A 1 167 ? -30.408 -13.718 -19.799 1.00 78.88 167 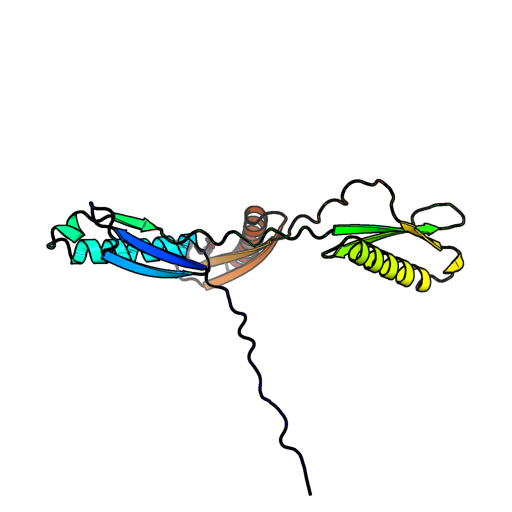ASN A C 1
ATOM 1330 O O . ASN A 1 167 ? -31.578 -13.341 -19.756 1.00 78.88 167 ASN A O 1
ATOM 1334 N N . GLY A 1 168 ? -29.402 -12.906 -19.480 1.00 67.44 168 GLY A N 1
ATOM 1335 C CA . GLY A 1 168 ? -29.540 -11.465 -19.284 1.00 67.44 168 GLY A CA 1
ATOM 1336 C C . GLY A 1 168 ? -30.262 -11.058 -18.002 1.00 67.44 168 GLY A C 1
ATOM 1337 O O . GLY A 1 168 ? -30.425 -9.871 -17.732 1.00 67.44 168 GLY A O 1
ATOM 1338 N N . THR A 1 169 ? -30.680 -12.029 -17.197 1.00 70.38 169 THR A N 1
ATOM 1339 C CA . THR A 1 169 ? -31.365 -11.831 -15.924 1.00 70.38 169 THR A CA 1
ATOM 1340 C C . THR A 1 169 ? -30.365 -11.827 -14.779 1.00 70.38 169 THR A C 1
ATOM 1342 O O . THR A 1 169 ? -29.512 -12.705 -14.706 1.00 70.38 169 THR A O 1
ATOM 1345 N N . ILE A 1 170 ? -30.517 -10.899 -13.832 1.00 66.62 170 ILE A N 1
ATOM 1346 C CA . ILE A 1 170 ? -29.678 -10.801 -12.621 1.00 66.62 170 ILE A CA 1
ATOM 1347 C C . ILE A 1 170 ? -29.720 -12.100 -11.783 1.00 66.62 170 ILE A C 1
ATOM 1349 O O . ILE A 1 170 ? -28.758 -12.422 -11.096 1.00 66.62 170 ILE A O 1
ATOM 1353 N N . SER A 1 171 ? -30.802 -12.880 -11.881 1.00 73.81 171 SER A N 1
ATOM 1354 C CA . SER A 1 171 ? -30.986 -14.193 -11.240 1.00 73.81 171 SER A CA 1
ATOM 1355 C C . SER A 1 171 ? -30.482 -15.389 -12.064 1.00 73.81 171 SER A C 1
ATOM 1357 O O . SER A 1 171 ? -30.727 -16.538 -11.694 1.00 73.81 171 SER A O 1
ATOM 1359 N N . GLY A 1 172 ? -29.831 -15.152 -13.203 1.00 76.12 172 GLY A N 1
ATOM 1360 C CA . GLY A 1 172 ? -29.368 -16.220 -14.084 1.00 76.12 172 GLY A CA 1
ATOM 1361 C C . GLY A 1 172 ? -28.198 -17.013 -13.497 1.00 76.12 172 GLY A C 1
ATOM 1362 O O . GLY A 1 172 ? -27.532 -16.609 -12.543 1.00 76.12 172 GLY A O 1
ATOM 1363 N N . ARG A 1 173 ? -27.901 -18.161 -14.111 1.00 84.38 173 ARG A N 1
ATOM 1364 C CA . ARG A 1 173 ? -26.761 -18.989 -13.707 1.00 84.38 173 ARG A CA 1
ATOM 1365 C C . ARG A 1 173 ? -25.454 -18.308 -14.109 1.00 84.38 173 ARG A C 1
ATOM 1367 O O . ARG A 1 173 ? -25.279 -17.965 -15.283 1.00 84.38 173 ARG A O 1
ATOM 1374 N N . VAL A 1 174 ? -24.531 -18.192 -13.151 1.00 88.25 174 VAL A N 1
ATOM 1375 C CA . VAL A 1 174 ? -23.142 -17.788 -13.402 1.00 88.25 174 VAL A CA 1
ATOM 1376 C C . VAL A 1 174 ? -22.468 -18.858 -14.257 1.00 88.25 174 VAL A C 1
ATOM 1378 O O . VAL A 1 174 ? -22.385 -20.024 -13.869 1.00 88.25 174 VAL A O 1
ATOM 1381 N N . VAL A 1 175 ? -22.024 -18.457 -15.442 1.00 88.38 175 VAL A N 1
ATOM 1382 C CA . VAL A 1 175 ? -21.324 -19.315 -16.405 1.00 88.38 175 VAL A CA 1
ATOM 1383 C C . VAL A 1 175 ? -19.832 -19.292 -16.144 1.00 88.38 175 VAL A C 1
ATOM 1385 O O . VAL A 1 175 ? -19.171 -20.323 -16.205 1.00 88.38 175 VAL A O 1
ATOM 1388 N N . GLN A 1 176 ? -19.302 -18.096 -15.901 1.00 89.81 176 GLN A N 1
ATOM 1389 C CA . GLN A 1 176 ? -17.874 -17.848 -15.813 1.00 89.81 176 GLN A CA 1
ATOM 1390 C C . GLN A 1 176 ? -17.617 -16.575 -15.018 1.00 89.81 176 GLN A C 1
ATOM 1392 O O . GLN A 1 176 ? -18.415 -15.640 -15.064 1.00 89.81 176 GLN A O 1
ATOM 1397 N N . THR A 1 177 ? -16.486 -16.544 -14.329 1.00 91.62 177 THR A N 1
ATOM 1398 C CA . THR A 1 177 ? -16.058 -15.417 -13.507 1.00 91.62 177 THR A CA 1
ATOM 1399 C C . THR A 1 177 ? -14.743 -14.873 -14.050 1.00 91.62 177 THR A C 1
ATOM 1401 O O . THR A 1 177 ? -13.800 -15.630 -14.279 1.00 91.62 177 THR A O 1
ATOM 1404 N N . TYR A 1 178 ? -14.677 -13.558 -14.237 1.00 88.12 178 TYR A N 1
ATOM 1405 C CA . TYR A 1 178 ? -13.513 -12.827 -14.723 1.00 88.12 178 TYR A CA 1
ATOM 1406 C C . TYR A 1 178 ? -12.945 -12.001 -13.581 1.00 88.12 178 TYR A C 1
ATOM 1408 O O . TYR A 1 178 ? -13.583 -11.060 -13.109 1.00 88.12 178 TYR A O 1
ATOM 1416 N N . THR A 1 179 ? -11.735 -12.342 -13.151 1.00 87.38 179 THR A N 1
ATOM 1417 C CA . THR A 1 179 ? -11.011 -11.595 -12.123 1.00 87.38 179 THR A CA 1
ATOM 1418 C C . THR A 1 179 ? -9.829 -10.898 -12.770 1.00 87.38 179 THR A C 1
ATOM 1420 O O . THR A 1 179 ? -8.946 -11.550 -13.320 1.00 87.38 179 THR A O 1
ATOM 1423 N N . SER A 1 180 ? -9.790 -9.572 -12.681 1.00 86.25 180 SER A N 1
ATOM 1424 C CA . SER A 1 180 ? -8.651 -8.774 -13.137 1.00 86.25 180 SER A CA 1
ATOM 1425 C C . SER A 1 180 ? -8.032 -8.001 -11.989 1.00 86.25 180 SER A C 1
ATOM 1427 O O . SER A 1 180 ? -8.701 -7.663 -11.012 1.00 86.25 180 SER A O 1
ATOM 1429 N N . SER A 1 181 ? -6.747 -7.691 -12.135 1.00 87.12 181 SER A N 1
ATOM 1430 C CA . SER A 1 181 ? -6.020 -6.790 -11.253 1.00 87.12 181 SER A CA 1
ATOM 1431 C C . SER A 1 181 ? -5.442 -5.613 -12.028 1.00 87.12 181 SER A C 1
ATOM 1433 O O . SER A 1 181 ? -5.127 -5.720 -13.216 1.00 87.12 181 SER A O 1
ATOM 1435 N N . ALA A 1 182 ? -5.313 -4.475 -11.354 1.00 79.06 182 ALA A N 1
ATOM 1436 C CA . ALA A 1 182 ? -4.634 -3.307 -11.895 1.00 79.06 182 ALA A CA 1
ATOM 1437 C C . ALA A 1 182 ? -3.915 -2.538 -10.788 1.00 79.06 182 ALA A C 1
ATOM 1439 O O . ALA A 1 182 ? -4.296 -2.591 -9.616 1.00 79.06 182 ALA A O 1
ATOM 1440 N N . THR A 1 183 ? -2.862 -1.826 -11.184 1.00 77.06 183 THR A N 1
ATOM 1441 C CA . THR A 1 183 ? -2.068 -0.952 -10.323 1.00 77.06 183 THR A CA 1
ATOM 1442 C C . THR A 1 183 ? -2.348 0.509 -10.661 1.00 77.06 183 THR A C 1
ATOM 1444 O O . THR A 1 183 ? -2.457 0.893 -11.830 1.00 77.06 183 THR A O 1
ATOM 1447 N N . ALA A 1 184 ? -2.488 1.346 -9.634 1.00 75.88 184 ALA A N 1
ATOM 1448 C CA . ALA A 1 184 ? -2.661 2.784 -9.809 1.00 75.88 184 ALA A CA 1
ATOM 1449 C C . ALA A 1 184 ? -2.175 3.576 -8.591 1.00 75.88 184 ALA A C 1
ATOM 1451 O O . ALA A 1 184 ? -1.793 2.993 -7.579 1.00 75.88 184 ALA A O 1
ATOM 1452 N N . SER A 1 185 ? -2.198 4.906 -8.694 1.00 64.56 185 SER A N 1
ATOM 1453 C CA . SER A 1 185 ? -1.746 5.821 -7.636 1.00 64.56 185 SER A CA 1
ATOM 1454 C C . SER A 1 185 ? -2.689 5.868 -6.424 1.00 64.56 185 SER A C 1
ATOM 1456 O O . SER A 1 185 ? -2.289 6.251 -5.326 1.00 64.56 185 SER A O 1
ATOM 1458 N N . THR A 1 186 ? -3.947 5.462 -6.618 1.00 60.66 186 THR A N 1
ATOM 1459 C CA . THR A 1 186 ? -4.979 5.393 -5.580 1.00 60.66 186 THR A CA 1
ATOM 1460 C C . THR A 1 186 ? -5.720 4.057 -5.639 1.00 60.66 186 THR A C 1
ATOM 1462 O O . THR A 1 186 ? -5.797 3.418 -6.689 1.00 60.66 186 THR A O 1
ATOM 1465 N N . ALA A 1 187 ? -6.299 3.632 -4.512 1.00 63.50 187 ALA A N 1
ATOM 1466 C CA . ALA A 1 187 ? -7.091 2.402 -4.449 1.00 63.50 187 ALA A CA 1
ATOM 1467 C C . ALA A 1 187 ? -8.306 2.441 -5.392 1.00 63.50 187 ALA A C 1
ATOM 1469 O O . ALA A 1 187 ? -8.561 1.464 -6.087 1.00 63.50 187 ALA A O 1
ATOM 1470 N N . TYR A 1 188 ? -9.004 3.578 -5.456 1.00 72.88 188 TYR A N 1
ATOM 1471 C CA . TYR A 1 188 ? -10.163 3.759 -6.330 1.00 72.88 188 TYR A CA 1
ATOM 1472 C C . TYR A 1 188 ? -9.795 3.635 -7.815 1.00 72.88 188 TYR A C 1
ATOM 1474 O O . TYR A 1 188 ? -10.462 2.929 -8.566 1.00 72.88 188 TYR A O 1
ATOM 1482 N N . GLU A 1 189 ? -8.700 4.269 -8.244 1.00 66.75 189 GLU A N 1
ATOM 1483 C CA . GLU A 1 189 ? -8.234 4.200 -9.633 1.00 66.75 189 GLU A CA 1
ATOM 1484 C C . GLU A 1 189 ? -7.786 2.777 -10.013 1.00 66.75 189 GLU A C 1
ATOM 1486 O O . GLU A 1 189 ? -8.097 2.297 -11.104 1.00 66.75 189 GLU A O 1
ATOM 1491 N N . ALA A 1 190 ? -7.105 2.079 -9.099 1.00 68.75 190 ALA A N 1
ATOM 1492 C CA . ALA A 1 190 ? -6.671 0.699 -9.297 1.00 68.75 190 ALA A CA 1
ATOM 1493 C C . ALA A 1 190 ? -7.870 -0.249 -9.425 1.00 68.75 190 ALA A C 1
ATOM 1495 O O . ALA A 1 190 ? -7.898 -1.107 -10.303 1.00 68.75 190 ALA A O 1
ATOM 1496 N N . GLU A 1 191 ? -8.886 -0.071 -8.582 1.00 77.38 191 GLU A N 1
ATOM 1497 C CA . GLU A 1 191 ? -10.109 -0.867 -8.624 1.00 77.38 191 GLU A CA 1
ATOM 1498 C C . GLU A 1 191 ? -10.921 -0.586 -9.891 1.00 77.38 191 GLU A C 1
ATOM 1500 O O . GLU A 1 191 ? -11.337 -1.520 -10.571 1.00 77.38 191 GLU A O 1
ATOM 1505 N N . SER A 1 192 ? -11.073 0.687 -10.265 1.00 87.38 192 SER A N 1
ATOM 1506 C CA . SER A 1 192 ? -11.771 1.094 -11.487 1.00 87.38 192 SER A CA 1
ATOM 1507 C C . SER A 1 192 ? -11.131 0.481 -12.736 1.00 87.38 192 SER A C 1
ATOM 1509 O O . SER A 1 192 ? -11.822 -0.151 -13.535 1.00 87.38 192 SER A O 1
ATOM 1511 N N . ARG A 1 193 ? -9.798 0.556 -12.867 1.00 88.50 193 ARG A N 1
ATOM 1512 C CA . ARG A 1 193 ? -9.058 -0.076 -13.975 1.00 88.50 193 ARG A CA 1
ATOM 1513 C C . ARG A 1 193 ? -9.193 -1.596 -13.974 1.00 88.50 193 ARG A C 1
ATOM 1515 O O . ARG A 1 193 ? -9.377 -2.194 -15.033 1.00 88.50 193 ARG A O 1
ATOM 1522 N N . ALA A 1 194 ? -9.125 -2.222 -12.799 1.00 88.12 194 ALA A N 1
ATOM 1523 C CA . ALA A 1 194 ? -9.317 -3.661 -12.665 1.00 88.12 194 ALA A CA 1
ATOM 1524 C C . ALA A 1 194 ? -10.729 -4.076 -13.115 1.00 88.12 194 ALA A C 1
ATOM 1526 O O . ALA A 1 194 ? -10.873 -5.040 -13.864 1.00 88.12 194 ALA A O 1
ATOM 1527 N N . CYS A 1 195 ? -11.762 -3.322 -12.724 1.00 88.62 195 CYS A N 1
ATOM 1528 C CA . CYS A 1 195 ? -13.139 -3.582 -13.134 1.00 88.62 195 CYS A CA 1
ATOM 1529 C C . CYS A 1 195 ? -13.357 -3.335 -14.625 1.00 88.62 195 CYS A C 1
ATOM 1531 O O . CYS A 1 195 ? -14.025 -4.139 -15.269 1.00 88.62 195 CYS A O 1
ATOM 1533 N N . GLN A 1 196 ? -12.787 -2.269 -15.194 1.00 92.56 196 GLN A N 1
ATOM 1534 C CA . GLN A 1 196 ? -12.856 -2.009 -16.634 1.00 92.56 196 GLN A CA 1
ATOM 1535 C C . GLN A 1 196 ? -12.261 -3.168 -17.433 1.00 92.56 196 GLN A C 1
ATOM 1537 O O . GLN A 1 196 ? -12.877 -3.620 -18.396 1.00 92.56 196 GLN A O 1
ATOM 1542 N N . LYS A 1 197 ? -11.115 -3.698 -16.991 1.00 92.50 197 LYS A N 1
ATOM 1543 C CA . LYS A 1 197 ? -10.480 -4.853 -17.628 1.00 92.50 197 LYS A CA 1
ATOM 1544 C C . LYS A 1 197 ? -11.343 -6.113 -17.524 1.00 92.50 197 LYS A C 1
ATOM 1546 O O . LYS A 1 197 ? -11.718 -6.660 -18.553 1.00 92.50 197 LYS A O 1
ATOM 1551 N N . ALA A 1 198 ? -11.767 -6.495 -16.316 1.00 90.62 198 ALA A N 1
ATOM 1552 C CA . ALA A 1 198 ? -12.635 -7.664 -16.128 1.00 90.62 198 ALA A CA 1
ATOM 1553 C C . ALA A 1 198 ? -13.975 -7.543 -16.879 1.00 90.62 198 ALA A C 1
ATOM 1555 O O . ALA A 1 198 ? -14.493 -8.532 -17.391 1.00 90.62 198 ALA A O 1
ATOM 1556 N N . THR A 1 199 ? -14.534 -6.333 -16.975 1.00 92.31 199 THR A N 1
ATOM 1557 C CA . THR A 1 199 ? -15.775 -6.079 -17.722 1.00 92.31 199 THR A CA 1
ATOM 1558 C C . THR A 1 199 ? -15.548 -6.201 -19.223 1.00 92.31 199 THR A C 1
ATOM 1560 O O . THR A 1 199 ? -16.377 -6.789 -19.909 1.00 92.31 199 THR A O 1
ATOM 1563 N N . SER A 1 200 ? -14.433 -5.674 -19.736 1.00 93.31 200 SER A N 1
ATOM 1564 C CA . SER A 1 200 ? -14.056 -5.810 -21.145 1.00 93.31 200 SER A CA 1
ATOM 1565 C C . SER A 1 200 ? -13.863 -7.276 -21.532 1.00 93.31 200 SER A C 1
ATOM 1567 O O . SER A 1 200 ? -14.379 -7.699 -22.564 1.00 93.31 200 SER A O 1
ATOM 1569 N N . ASP A 1 201 ? -13.174 -8.049 -20.690 1.00 91.94 201 ASP A N 1
ATOM 1570 C CA . ASP A 1 201 ? -12.945 -9.481 -20.909 1.00 91.94 201 ASP A CA 1
ATOM 1571 C C . ASP A 1 201 ? -14.278 -10.247 -20.918 1.00 91.94 201 ASP A C 1
ATOM 1573 O O . ASP A 1 201 ? -14.576 -10.986 -21.856 1.00 91.94 201 ASP A O 1
ATOM 1577 N N . CYS A 1 202 ? -15.145 -9.984 -19.933 1.00 94.00 202 CYS A N 1
ATOM 1578 C CA . CYS A 1 202 ? -16.481 -10.573 -19.882 1.00 94.00 202 CYS A CA 1
ATOM 1579 C C . CYS A 1 202 ? -17.336 -10.196 -21.103 1.00 94.00 202 CYS A C 1
ATOM 1581 O O . CYS A 1 202 ? -17.997 -11.053 -21.689 1.00 94.00 202 CYS A O 1
ATOM 1583 N N . ALA A 1 203 ? -17.327 -8.923 -21.509 1.00 90.25 203 ALA A N 1
ATOM 1584 C CA . ALA A 1 203 ? -18.115 -8.440 -22.638 1.00 90.25 203 ALA A CA 1
ATOM 1585 C C . ALA A 1 203 ? -17.632 -9.028 -23.969 1.00 90.25 203 ALA A C 1
ATOM 1587 O O . ALA A 1 203 ? -18.449 -9.297 -24.849 1.00 90.25 203 ALA A O 1
ATOM 1588 N N . MET A 1 204 ? -16.322 -9.240 -24.120 1.00 91.75 204 MET A N 1
ATOM 1589 C CA . MET A 1 204 ? -15.750 -9.907 -25.285 1.00 91.75 204 MET A CA 1
ATOM 1590 C C . MET A 1 204 ? -16.268 -11.344 -25.387 1.00 91.75 204 MET A C 1
ATOM 1592 O O . MET A 1 204 ? -16.847 -11.713 -26.406 1.00 91.75 204 MET A O 1
ATOM 1596 N N . ASP A 1 205 ? -16.166 -12.117 -24.310 1.00 89.62 205 ASP A N 1
ATOM 1597 C CA . ASP A 1 205 ? -16.631 -13.505 -24.287 1.00 89.62 205 ASP A CA 1
ATOM 1598 C C . ASP A 1 205 ? -18.157 -13.632 -24.400 1.00 89.62 205 ASP A C 1
ATOM 1600 O O . ASP A 1 205 ? -18.663 -14.577 -25.007 1.00 89.62 205 ASP A O 1
ATOM 1604 N N . ALA A 1 206 ? -18.916 -12.691 -23.835 1.00 88.12 206 ALA A N 1
ATOM 1605 C CA . ALA A 1 206 ? -20.369 -12.634 -23.981 1.00 88.12 206 ALA A CA 1
ATOM 1606 C C . ALA A 1 206 ? -20.793 -12.371 -25.437 1.00 88.12 206 ALA A C 1
ATOM 1608 O O . ALA A 1 206 ? -21.787 -12.924 -25.896 1.00 88.12 206 ALA A O 1
ATOM 1609 N N . ARG A 1 207 ? -20.026 -11.580 -26.203 1.00 87.25 207 ARG A N 1
ATOM 1610 C CA . ARG A 1 207 ? -20.301 -11.363 -27.637 1.00 87.25 207 ARG A CA 1
ATOM 1611 C C . ARG A 1 207 ? -20.127 -12.639 -28.459 1.00 87.25 207 ARG A C 1
ATOM 1613 O O . ARG A 1 207 ? -20.896 -12.858 -29.390 1.00 87.25 207 ARG A O 1
ATOM 1620 N N . TYR A 1 208 ? -19.154 -13.480 -28.112 1.00 88.25 208 TYR A N 1
ATOM 1621 C CA . TYR A 1 208 ? -18.893 -14.737 -28.820 1.00 88.25 208 TYR A CA 1
ATOM 1622 C C . TYR A 1 208 ? -19.803 -15.897 -28.393 1.00 88.25 208 TYR A C 1
ATOM 1624 O O . TYR A 1 208 ? -19.834 -16.921 -29.069 1.00 88.25 208 TYR A O 1
ATOM 1632 N N . SER A 1 209 ? -20.567 -15.772 -27.302 1.00 82.50 209 SER A N 1
ATOM 1633 C CA . SER A 1 209 ? -21.397 -16.878 -26.803 1.00 82.50 209 SER A CA 1
ATOM 1634 C C . SER A 1 209 ? -22.702 -17.091 -27.583 1.00 82.50 209 SER A C 1
ATOM 1636 O O . SER A 1 209 ? -23.396 -18.078 -27.334 1.00 82.50 209 SER A O 1
ATOM 1638 N N . HIS A 1 210 ? -23.057 -16.189 -28.510 1.00 79.56 210 HIS A N 1
ATOM 1639 C CA . HIS A 1 210 ? -24.330 -16.168 -29.256 1.00 79.56 210 HIS A CA 1
ATOM 1640 C C . HIS A 1 210 ? -25.598 -16.179 -28.371 1.00 79.56 210 HIS A C 1
ATOM 1642 O O . HIS A 1 210 ? -26.706 -16.393 -28.864 1.00 79.56 210 HIS A O 1
ATOM 1648 N N . ARG A 1 211 ? -25.459 -15.933 -27.062 1.00 77.94 211 ARG A N 1
ATOM 1649 C CA . ARG A 1 211 ? -26.546 -15.882 -26.076 1.00 77.94 211 ARG A CA 1
ATOM 1650 C C . ARG A 1 211 ? -26.706 -14.457 -25.556 1.00 77.94 211 ARG A C 1
ATOM 1652 O O . ARG A 1 211 ? -25.799 -13.636 -25.655 1.00 77.94 211 ARG A O 1
ATOM 1659 N N . ARG A 1 212 ? -27.872 -14.150 -24.978 1.00 80.81 212 ARG A N 1
ATOM 1660 C CA . ARG A 1 212 ? -28.080 -12.896 -24.236 1.00 80.81 212 ARG A CA 1
ATOM 1661 C C . ARG A 1 212 ? -27.392 -13.000 -22.875 1.00 80.81 212 ARG A C 1
ATOM 1663 O O . ARG A 1 212 ? -28.071 -13.149 -21.869 1.00 80.81 212 ARG A O 1
ATOM 1670 N N . ASP A 1 213 ? -26.068 -12.992 -22.844 1.00 87.06 213 ASP A N 1
ATOM 1671 C CA . ASP A 1 213 ? -25.315 -13.023 -21.591 1.00 87.06 213 ASP A CA 1
ATOM 1672 C C . ASP A 1 213 ? -25.107 -11.599 -21.054 1.00 87.06 213 ASP A C 1
ATOM 1674 O O . ASP A 1 213 ? -24.938 -10.649 -21.821 1.00 87.06 213 ASP A O 1
ATOM 1678 N N . THR A 1 214 ? -25.118 -11.439 -19.731 1.00 88.94 214 THR A N 1
ATOM 1679 C CA . THR A 1 214 ? -24.833 -10.163 -19.057 1.00 88.94 214 THR A CA 1
ATOM 1680 C C . THR A 1 214 ? -23.639 -10.285 -18.124 1.00 88.94 214 THR A C 1
ATOM 1682 O O . THR A 1 214 ? -23.387 -11.332 -17.534 1.00 88.94 214 THR A O 1
ATOM 1685 N N . CYS A 1 215 ? -22.894 -9.191 -17.992 1.00 90.44 215 CYS A N 1
ATOM 1686 C CA . CYS A 1 215 ? -21.737 -9.084 -17.112 1.00 90.44 215 CYS A CA 1
ATOM 1687 C C . CYS A 1 215 ? -22.129 -8.286 -15.871 1.00 90.44 215 CYS A C 1
ATOM 1689 O O . CYS A 1 215 ? -22.507 -7.119 -15.990 1.00 90.44 215 CYS A O 1
ATOM 1691 N N . ILE A 1 216 ? -22.053 -8.901 -14.692 1.00 88.69 216 ILE A N 1
ATOM 1692 C CA . ILE A 1 216 ? -22.436 -8.269 -13.426 1.00 88.69 216 ILE A CA 1
ATOM 1693 C C . ILE A 1 216 ? -21.254 -8.286 -12.469 1.00 88.69 216 ILE A C 1
ATOM 1695 O O . ILE A 1 216 ? -20.565 -9.291 -12.312 1.00 88.69 216 ILE A O 1
ATOM 1699 N N . ARG A 1 217 ? -21.011 -7.153 -11.810 1.00 83.94 217 ARG A N 1
ATOM 1700 C CA . ARG A 1 217 ? -19.983 -7.056 -10.779 1.00 83.94 217 ARG A CA 1
ATOM 1701 C C . ARG A 1 217 ? -20.389 -7.849 -9.539 1.00 83.94 217 ARG A C 1
ATOM 1703 O O . ARG A 1 217 ? -21.495 -7.687 -9.031 1.00 83.94 217 ARG A O 1
ATOM 1710 N N . ARG A 1 218 ? -19.454 -8.644 -9.022 1.00 76.50 218 ARG A N 1
ATOM 1711 C CA . ARG A 1 218 ? -19.605 -9.344 -7.747 1.00 76.50 218 ARG A CA 1
ATOM 1712 C C . ARG A 1 218 ? -19.246 -8.390 -6.602 1.00 76.50 218 ARG A C 1
ATOM 1714 O O . ARG A 1 218 ? -18.150 -7.822 -6.610 1.00 76.50 218 ARG A O 1
ATOM 1721 N N . TYR A 1 219 ? -20.188 -8.169 -5.685 1.00 70.44 219 TYR A N 1
ATOM 1722 C CA . TYR A 1 219 ? -20.007 -7.351 -4.477 1.00 70.44 219 TYR A CA 1
ATOM 1723 C C . TYR A 1 219 ? -19.551 -8.198 -3.292 1.00 70.44 219 TYR A C 1
ATOM 1725 O O . TYR A 1 219 ? -19.983 -9.371 -3.212 1.00 70.44 219 TYR A O 1
#

Radius of gyration: 29.26 Å; Cα contacts (8 Å, |Δi|>4): 384; chains: 1; bounding box: 71×65×67 Å

Sequence (219 aa):
MKKILVAAALIVTSAMAMAETCHVDMVARNGRSIDKFSSYDYNFEAACRQAIRQCTREQDRRSYDRVVARATCTVTSRRPVPPPYQRKEVCSFNLVNTQNGRIVNTFTAQANDEYKACRKADDKCFDARYTKQNPWKFSCEKVRGGSRPPRPNPTVTRFCTIDRITNGTISGRVVQTYTSSATASTAYEAESRACQKATSDCAMDARYSHRRDTCIRRY

pLDDT: mean 78.4, std 16.38, range [36.59, 95.69]

Nearest PDB structures (foldseek):
  8p5d-assembly1_LS0  TM=2.703E-01  e=4.270E+00  Spraguea lophii 42_110
  6uz7-assembly1_AS  TM=2.444E-01  e=3.575E+00  Kluyveromyces lactis
  5xxb-assembly1_R  TM=2.369E-01  e=5.100E+00  Toxoplasma gondii
  6zu5-assembly1_LS0  TM=2.770E-01  e=8.690E+00  Paranosema locustae

Foldseek 3Di:
DDDDDDDDPPPPPPPCLVFQKWKKFWAFPVRDTPDMFMATHSDNVVRNVVRQVVLVVVLVVVCVDPRSVRTDIGTPDDRPPPPPPLFWAKWKKFWAQQVPRDGPDMFMATHSDNVVRHVVRVVVSQVVLVPDPHSVRIDIGTDPPDDDDPPPQDKDKDKWKKFKFFPQDPPGDGPDMFMFMAIDSDPVVRHVVNHVVSQVVSVVVCVVVPGNIDIGTDD

Solvent-accessible surface area (backbone atoms only — not comparable to full-atom values): 12303 Å² total; per-residue (Å²): 138,84,89,84,93,80,86,79,88,76,75,76,77,69,76,76,74,74,51,29,68,18,37,22,32,35,25,28,82,87,71,46,73,76,49,80,30,69,28,65,26,89,41,49,68,58,5,36,56,50,10,47,56,51,43,52,51,53,34,64,75,38,43,86,40,74,60,45,56,53,37,45,78,40,76,70,47,71,75,78,73,71,72,78,75,76,68,57,26,71,26,45,20,30,34,24,31,71,86,76,69,45,73,77,47,76,29,71,25,70,25,88,39,54,68,60,1,36,50,53,5,43,53,51,31,51,54,59,33,68,72,42,99,59,38,85,49,44,43,73,41,71,66,77,91,68,72,80,72,80,70,79,67,62,71,30,77,2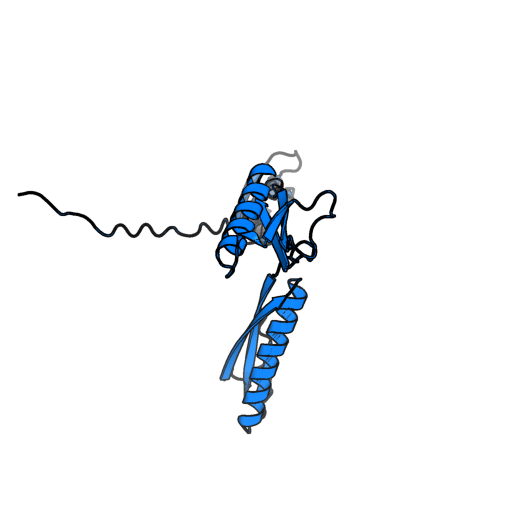8,66,24,44,24,35,31,18,44,74,57,42,96,86,36,59,74,76,47,74,31,75,24,68,26,72,24,73,39,63,67,58,2,28,51,52,2,36,52,49,14,47,50,54,41,51,54,55,34,66,73,63,83,51,57,47,36,76,42,76,66,130

Secondary structure (DSSP, 8-state):
------------------PEEEEEEEE-TTS-EEEEEEEEESSHHHHHHHHHHHHHHHHHHTTTSHHHHT-EEEE------PPP----EEEEEEEEETTT--EEEEEEEEESSHHHHHHHHHHHHHHHHHTSS-GGGEEEEE--S---PPPPPPPEEEEEEEEEEGGG-TTSPEEEEEEEEEEESSHHHHHHHHHHHHHHHHHHHHHHTSS--EEEE--